Protein AF-0000000080165619 (afdb_homodimer)

Sequence (296 aa):
VYSLQTGVEFTVPVRQKNSAFSLSVTTFRGNCQNGVAYLVDCQVNASYHGIQNKSNLAVIDIPLLSGYIMEDNSLSKLRSMFPKVEQMKNHLIVYLDDMTSEGVSFNVTQEMRPRVENFQPRTVGVYDYYEKDENGSAELHHPCTLSGVYSLQTGVEFTVPVRQKNSAFSLSVTTFRGNCQNGVAYLVDCQVNASYHGIQNKSNLAVIDIPLLSGYIMEDNSLSKLRSMFPKVEQMKNHLIVYLDDMTSEGVSFNVTQEMRPRVENFQPRTVGVYDYYEKDENGSAELHHPCTLSG

Secondary structure (DSSP, 8-state):
----------B-----TT-SEEEEEEEE----BTTB-SEEEEEEEEEE-SSSSS-SSEEEEEEPPTTEEE-HHHHHHHHHHSSEEEE-SSEEEEEES---TT-EEEEEEEEE--GGGG-PPEEEEEEESS-TTSEEEEEE--TTTS--/----------B-----TT-SEEEEEEEE---EETTEESEEEEEEEEEE-SSSSS-SSEEEEEEPPTTEEE-HHHHHHHHHHSSEEEE-SSEEEEEES---TT-EEEEEEEEE--TTTT-PPEEEEEEESS-TTSEEEEEE--TTTS--

pLDDT: mean 79.64, std 21.3, range [17.3, 97.81]

Solvent-accessible surface area (backbone atoms only — not comparable to full-atom values): 15784 Å² total; per-residue (Å²): 132,78,78,77,75,77,48,66,73,52,64,51,65,49,71,61,90,88,34,25,28,49,36,36,28,27,30,40,49,33,67,51,52,92,64,32,49,54,47,37,39,32,41,39,38,38,28,27,65,42,96,53,76,53,51,55,41,28,37,38,42,38,59,50,56,84,64,38,40,76,30,64,70,40,51,54,53,49,47,72,74,30,89,41,62,45,81,54,96,57,32,41,38,38,35,34,77,50,37,27,65,90,41,53,75,50,72,43,37,34,24,48,48,50,74,45,88,72,66,65,66,40,69,29,38,36,29,26,68,89,46,62,86,36,24,26,40,19,47,43,54,54,50,60,69,64,69,116,132,79,77,76,76,75,47,66,75,52,65,51,65,49,73,61,91,88,33,26,28,50,34,38,28,27,30,43,45,39,68,53,53,94,62,33,51,54,48,40,38,30,41,39,38,38,27,26,66,43,98,52,77,52,52,54,42,27,37,40,41,38,60,50,58,83,63,38,38,76,29,64,69,40,51,54,53,48,47,73,74,30,90,40,63,46,81,53,96,58,32,39,38,39,36,35,77,50,36,29,65,89,42,52,77,51,73,44,38,35,24,48,47,49,76,44,86,73,67,65,64,39,68,29,37,35,30,25,68,86,46,62,87,37,23,27,39,20,47,44,54,53,52,60,69,62,71,116

Organism: Aquarana catesbeiana (NCBI:txid8400)

InterPro domains:
  IPR009048 Alpha-macroglobulin, receptor-binding [PF07677] (53-139)
  IPR009048 Alpha-macroglobulin, receptor-binding [SM01361] (55-140)
  IPR036595 Alpha-macroglobulin, receptor-binding domain superfamily [G3DSA:2.60.40.690] (17-146)
  IPR036595 Alpha-macroglobulin, receptor-binding domain superfamily [SSF49410] (19-144)
  IPR050473 Alpha-2-macroglobulin/Complement system [PTHR11412] (4-145)

Nearest PDB structures (foldseek):
  1ayo-assembly1_B  TM=7.058E-01  e=1.202E-08  Bos taurus
  1edy-assembly1_A  TM=6.852E-01  e=2.191E-08  Rattus norvegicus
  7s64-assembly1_A  TM=6.681E-01  e=1.176E-06  Xenopus laevis
  7q1y-assembly2_B  TM=6.694E-01  e=3.140E-06  Homo sapiens
  5jtw-assembly1_C  TM=4.891E-01  e=3.279E-05  Homo sapiens

Radius of gyration: 25.54 Å; Cα contacts (8 Å, |Δi|>4): 713; chains: 2; bounding box: 34×83×49 Å

Foldseek 3Di:
DPPPQPFPFDWPFPDDPQDQKGKTKTWGDDPCPVPDRQKIKIKIWMAGRDPDQKDAKDKDKAFADVQKDFDPVQQVVLVVVAVDWDDDPGIIMGIHRMGGRVTDIDMTMIGRNPPVPPPDWDKDKDADPVHRVRIDIDTDDDPVVPPD/DPPPLPFPFDWPFPDDPQDQKGKTKTWGDDPCDVNDDQKIKIKIWMAGNDPDQKDAKDKDKAFADVQKDFDPVQQVVLVVVAVDWDDDPGIIMGIHRMGGRVTDIDMTMIGRNPPVPPPDWDKDKDADPVHRVRIDIDTDDDPVVPPD

Structure (mmCIF, N/CA/C/O backbone):
data_AF-0000000080165619-model_v1
#
loop_
_entity.id
_entity.type
_entity.pdbx_description
1 polymer 'Alpha-macroglobulin receptor-binding domain-containing protein'
#
loop_
_atom_site.group_PDB
_atom_site.id
_atom_site.type_symbol
_atom_site.label_atom_id
_atom_site.label_alt_id
_atom_site.label_comp_id
_atom_site.label_asym_id
_atom_site.label_entity_id
_atom_site.label_seq_id
_atom_site.pdbx_PDB_ins_code
_atom_site.Cartn_x
_atom_site.Cartn_y
_atom_site.Cartn_z
_atom_site.occupancy
_atom_site.B_iso_or_equiv
_atom_site.auth_seq_id
_atom_site.auth_comp_id
_atom_site.auth_asym_id
_atom_site.auth_atom_id
_atom_site.pdbx_PDB_model_num
ATOM 1 N N . VAL A 1 1 ? 19.781 -3.693 22.891 1 17.31 1 VAL A N 1
ATOM 2 C CA . VAL A 1 1 ? 20.453 -2.705 22.062 1 17.31 1 VAL A CA 1
ATOM 3 C C . VAL A 1 1 ? 19.422 -1.989 21.188 1 17.31 1 VAL A C 1
ATOM 5 O O . VAL A 1 1 ? 18.672 -2.631 20.453 1 17.31 1 VAL A O 1
ATOM 8 N N . TYR A 1 2 ? 18.844 -0.872 21.547 1 18.34 2 TYR A N 1
ATOM 9 C CA . TYR A 1 2 ? 17.656 -0.152 21.109 1 18.34 2 TYR A CA 1
ATOM 10 C C . TYR A 1 2 ? 17.891 0.501 19.75 1 18.34 2 TYR A C 1
ATOM 12 O O . TYR A 1 2 ? 18.891 1.188 19.547 1 18.34 2 TYR A O 1
ATOM 20 N N . SER A 1 3 ? 17.781 -0.28 18.688 1 22.33 3 SER A N 1
ATOM 21 C CA . SER A 1 3 ? 18.234 0.298 17.422 1 22.33 3 SER A CA 1
ATOM 22 C C . SER A 1 3 ? 17.594 1.66 17.188 1 22.33 3 SER A C 1
ATOM 24 O O . SER A 1 3 ? 16.391 1.835 17.406 1 22.33 3 SER A O 1
ATOM 26 N N . LEU A 1 4 ? 18.359 2.676 17.438 1 21.23 4 LEU A N 1
ATOM 27 C CA . LEU A 1 4 ? 18.188 4.109 17.219 1 21.23 4 LEU A CA 1
ATOM 28 C C . LEU A 1 4 ? 17.703 4.395 15.805 1 21.23 4 LEU A C 1
ATOM 30 O O . LEU A 1 4 ? 18.359 4.027 14.828 1 21.23 4 LEU A O 1
ATOM 34 N N . GLN A 1 5 ? 16.531 4.008 15.531 1 27.5 5 GLN A N 1
ATOM 35 C CA . GLN A 1 5 ? 15.836 4.215 14.266 1 27.5 5 GLN A CA 1
ATOM 36 C C . GLN A 1 5 ? 15.914 5.676 13.828 1 27.5 5 GLN A C 1
ATOM 38 O O . GLN A 1 5 ? 15.328 6.551 14.469 1 27.5 5 GLN A O 1
ATOM 43 N N . THR A 1 6 ? 17.094 6.156 13.453 1 27.45 6 THR A N 1
ATOM 44 C CA . THR A 1 6 ? 17.484 7.512 13.078 1 27.45 6 THR A CA 1
ATOM 45 C C . THR A 1 6 ? 16.609 8.031 11.938 1 27.45 6 THR A C 1
ATOM 47 O O . THR A 1 6 ? 16.688 7.527 10.82 1 27.45 6 THR A O 1
ATOM 50 N N . GLY A 1 7 ? 15.422 8.164 12.164 1 34.19 7 GLY A N 1
ATOM 51 C CA . GLY A 1 7 ? 14.508 8.75 11.195 1 34.19 7 GLY A CA 1
ATOM 52 C C . GLY A 1 7 ? 14.984 10.086 10.664 1 34.19 7 GLY A C 1
ATOM 53 O O . GLY A 1 7 ? 15.461 10.93 11.43 1 34.19 7 GLY A O 1
ATOM 54 N N . VAL A 1 8 ? 15.523 10.07 9.469 1 33.31 8 VAL A N 1
ATOM 55 C CA . VAL A 1 8 ? 16.047 11.281 8.859 1 33.31 8 VAL A CA 1
ATOM 56 C C . VAL A 1 8 ? 14.969 12.359 8.836 1 33.31 8 VAL A C 1
ATOM 58 O O . VAL A 1 8 ? 13.805 12.07 8.547 1 33.31 8 VAL A O 1
ATOM 61 N N . GLU A 1 9 ? 15.086 13.344 9.688 1 39.03 9 GLU A N 1
ATOM 62 C CA . GLU A 1 9 ? 14.289 14.562 9.789 1 39.03 9 GLU A CA 1
ATOM 63 C C . GLU A 1 9 ? 14.453 15.438 8.547 1 39.03 9 GLU A C 1
ATOM 65 O O . GLU A 1 9 ? 15.57 15.781 8.172 1 39.03 9 GLU A O 1
ATOM 70 N N . PHE A 1 10 ? 13.867 15.133 7.508 1 40.72 10 PHE A N 1
ATOM 71 C CA . PHE A 1 10 ? 14.047 16.125 6.461 1 40.72 10 PHE A CA 1
ATOM 72 C C . PHE A 1 10 ? 12.984 17.219 6.559 1 40.72 10 PHE A C 1
ATOM 74 O O . PHE A 1 10 ? 11.797 16.922 6.684 1 40.72 10 PHE A O 1
ATOM 81 N N . THR A 1 11 ? 13.328 18.406 7.152 1 43.16 11 THR A N 1
ATOM 82 C CA . THR A 1 11 ? 12.531 19.625 7.152 1 43.16 11 THR A CA 1
ATOM 83 C C . THR A 1 11 ? 12.859 20.484 5.934 1 43.16 11 THR A C 1
ATOM 85 O O . THR A 1 11 ? 14.008 20.891 5.742 1 43.16 11 THR A O 1
ATOM 88 N N . VAL A 1 12 ? 12.289 20.344 4.863 1 43.03 12 VAL A N 1
ATOM 89 C CA . VAL A 1 12 ? 12.609 21.359 3.869 1 43.03 12 VAL A CA 1
ATOM 90 C C . VAL A 1 12 ? 11.805 22.625 4.152 1 43.03 12 VAL A C 1
ATOM 92 O O . VAL A 1 12 ? 10.578 22.641 3.992 1 43.03 12 VAL A O 1
ATOM 95 N N . PRO A 1 13 ? 12.328 23.547 4.926 1 46.19 13 PRO A N 1
ATOM 96 C CA . PRO A 1 13 ? 11.68 24.844 5.031 1 46.19 13 PRO A CA 1
ATOM 97 C C . PRO A 1 13 ? 11.672 25.625 3.711 1 46.19 13 PRO A C 1
ATOM 99 O O . PRO A 1 13 ? 12.719 25.734 3.061 1 46.19 13 PRO A O 1
ATOM 102 N N . VAL A 1 14 ? 10.695 25.531 2.92 1 45.62 14 VAL A N 1
ATOM 103 C CA . VAL A 1 14 ? 10.727 26.516 1.845 1 45.62 14 VAL A CA 1
ATOM 104 C C . VAL A 1 14 ? 10.164 27.844 2.344 1 45.62 14 VAL A C 1
ATOM 106 O O . VAL A 1 14 ? 8.977 27.953 2.639 1 45.62 14 VAL A O 1
ATOM 109 N N . ARG A 1 15 ? 10.922 28.531 3.152 1 46.88 15 ARG A N 1
ATOM 110 C CA . ARG A 1 15 ? 10.508 29.891 3.537 1 46.88 15 ARG A CA 1
ATOM 111 C C . ARG A 1 15 ? 10.453 30.812 2.326 1 46.88 15 ARG A C 1
ATOM 113 O O . ARG A 1 15 ? 11.43 30.906 1.574 1 46.88 15 ARG A O 1
ATOM 120 N N . GLN A 1 16 ? 9.391 30.922 1.851 1 49.91 16 GLN A N 1
ATOM 121 C CA . GLN A 1 16 ? 9.43 32.125 1.036 1 49.91 16 GLN A CA 1
ATOM 122 C C . GLN A 1 16 ? 9.461 33.375 1.911 1 49.91 16 GLN A C 1
ATOM 124 O O . GLN A 1 16 ? 8.836 33.406 2.971 1 49.91 16 GLN A O 1
ATOM 129 N N . LYS A 1 17 ? 10.453 34.281 1.916 1 53.34 17 LYS A N 1
ATOM 130 C CA . LYS A 1 17 ? 10.805 35.5 2.654 1 53.34 17 LYS A CA 1
ATOM 131 C C . LYS A 1 17 ? 9.555 36.156 3.225 1 53.34 17 LYS A C 1
ATOM 133 O O . LYS A 1 17 ? 9.539 36.562 4.391 1 53.34 17 LYS A O 1
ATOM 138 N N . ASN A 1 18 ? 8.578 36.562 2.367 1 57.66 18 ASN A N 1
ATOM 139 C CA . ASN A 1 18 ? 7.531 37.5 2.746 1 57.66 18 ASN A CA 1
ATOM 140 C C . ASN A 1 18 ? 6.23 36.812 3.092 1 57.66 18 ASN A C 1
ATOM 142 O O . ASN A 1 18 ? 5.145 37.375 2.941 1 57.66 18 ASN A O 1
ATOM 146 N N . SER A 1 19 ? 6.305 35.562 3.719 1 79.69 19 SER A N 1
ATOM 147 C CA . SER A 1 19 ? 5.047 34.875 3.996 1 79.69 19 SER A CA 1
ATOM 148 C C . SER A 1 19 ? 4.613 35.062 5.445 1 79.69 19 SER A C 1
ATOM 150 O O . SER A 1 19 ? 5.449 35.094 6.348 1 79.69 19 SER A O 1
ATOM 152 N N . ALA A 1 20 ? 3.41 35.688 5.633 1 92.12 20 ALA A N 1
ATOM 153 C CA . ALA A 1 20 ? 2.844 35.938 6.953 1 92.12 20 ALA A CA 1
ATOM 154 C C . ALA A 1 20 ? 2.822 34.656 7.797 1 92.12 20 ALA A C 1
ATOM 156 O O . ALA A 1 20 ? 2.693 34.719 9.023 1 92.12 20 ALA A O 1
ATOM 157 N N . PHE A 1 21 ? 2.971 33.531 7.113 1 95.19 21 PHE A N 1
ATOM 158 C CA . PHE A 1 21 ? 2.967 32.281 7.836 1 95.19 21 PHE A CA 1
ATOM 159 C C . PHE A 1 21 ? 4.289 31.547 7.652 1 95.19 21 PHE A C 1
ATOM 161 O O . PHE A 1 21 ? 4.879 31.578 6.57 1 95.19 21 PHE A O 1
ATOM 168 N N . SER A 1 22 ? 4.816 30.938 8.781 1 94.75 22 SER A N 1
ATOM 169 C CA . SER A 1 22 ? 5.867 29.938 8.727 1 94.75 22 SER A CA 1
ATOM 170 C C . SER A 1 22 ? 5.289 28.531 8.805 1 94.75 22 SER A C 1
ATOM 172 O O . SER A 1 22 ? 4.371 28.266 9.594 1 94.75 22 SER A O 1
ATOM 174 N N . LEU A 1 23 ? 5.742 27.656 7.922 1 94.75 23 LEU A N 1
ATOM 175 C CA . LEU A 1 23 ? 5.254 26.297 7.887 1 94.75 23 LEU A CA 1
ATOM 176 C C . LEU A 1 23 ? 6.402 25.312 7.672 1 94.75 23 LEU A C 1
ATOM 178 O O . LEU A 1 23 ? 7.27 25.547 6.828 1 94.75 23 LEU A O 1
ATOM 182 N N . SER A 1 24 ? 6.438 24.281 8.492 1 93.56 24 SER A N 1
ATOM 183 C CA . SER A 1 24 ? 7.379 23.188 8.297 1 93.56 24 SER A CA 1
ATOM 184 C C . SER A 1 24 ? 6.691 21.828 8.438 1 93.56 24 SER A C 1
ATOM 186 O O . SER A 1 24 ? 5.801 21.672 9.273 1 93.56 24 SER A O 1
ATOM 188 N N . VAL A 1 25 ? 7.062 20.953 7.52 1 91.44 25 VAL A N 1
ATOM 189 C CA . VAL A 1 25 ? 6.535 19.578 7.523 1 91.44 25 VAL A CA 1
ATOM 190 C C . VAL A 1 25 ? 7.688 18.578 7.539 1 91.44 25 VAL A C 1
ATOM 192 O O . VAL A 1 25 ? 8.602 18.672 6.719 1 91.44 25 VAL A O 1
ATOM 195 N N . THR A 1 26 ? 7.629 17.734 8.523 1 87.12 26 THR A N 1
ATOM 196 C CA . THR A 1 26 ? 8.641 16.688 8.617 1 87.12 26 THR A CA 1
ATOM 197 C C . THR A 1 26 ? 7.996 15.305 8.648 1 87.12 26 THR A C 1
ATOM 199 O O . THR A 1 26 ? 7.059 15.07 9.414 1 87.12 26 THR A O 1
ATOM 202 N N . THR A 1 27 ? 8.391 14.547 7.703 1 83.81 27 THR A N 1
ATOM 203 C CA . THR A 1 27 ? 7.891 13.18 7.688 1 83.81 27 THR A CA 1
ATOM 204 C C . THR A 1 27 ? 8.836 12.25 8.445 1 83.81 27 THR A C 1
ATOM 206 O O . THR A 1 27 ? 10.055 12.367 8.328 1 83.81 27 THR A O 1
ATOM 209 N N . PHE A 1 28 ? 8.242 11.672 9.375 1 72.81 28 PHE A N 1
ATOM 210 C CA . PHE A 1 28 ? 9.062 10.727 10.133 1 72.81 28 PHE A CA 1
ATOM 211 C C . PHE A 1 28 ? 8.883 9.312 9.594 1 72.81 28 PHE A C 1
ATOM 213 O O . PHE A 1 28 ? 7.793 8.938 9.156 1 72.81 28 PHE A O 1
ATOM 220 N N . ARG A 1 29 ? 10.242 8.508 9.516 1 57.06 29 ARG A N 1
ATOM 221 C CA . ARG A 1 29 ? 10.562 7.211 8.922 1 57.06 29 ARG A CA 1
ATOM 222 C C . ARG A 1 29 ? 9.625 6.125 9.43 1 57.06 29 ARG A C 1
ATOM 224 O O . ARG A 1 29 ? 9.586 5.844 10.625 1 57.06 29 ARG A O 1
ATOM 231 N N . GLY A 1 30 ? 8.461 6.234 9.242 1 54.12 30 GLY A N 1
ATOM 232 C CA . GLY A 1 30 ? 8.078 4.855 9.516 1 54.12 30 GLY A CA 1
ATOM 233 C C . GLY A 1 30 ? 9.031 3.842 8.906 1 54.12 30 GLY A C 1
ATOM 234 O O . GLY A 1 30 ? 10 4.215 8.242 1 54.12 30 GLY A O 1
ATOM 235 N N . ASN A 1 31 ? 9.055 2.656 9.328 1 53.28 31 ASN A N 1
ATOM 236 C CA . ASN A 1 31 ? 9.828 1.55 8.773 1 53.28 31 ASN A CA 1
ATOM 237 C C . ASN A 1 31 ? 9.617 1.412 7.273 1 53.28 31 ASN A C 1
ATOM 239 O O . ASN A 1 31 ? 8.492 1.189 6.82 1 53.28 31 ASN A O 1
ATOM 243 N N . CYS A 1 32 ? 10.344 2.449 6.594 1 58.34 32 CYS A N 1
ATOM 244 C CA . CYS A 1 32 ? 10.375 2.062 5.188 1 58.34 32 CYS A CA 1
ATOM 245 C C . CYS A 1 32 ? 10.969 0.668 5.02 1 58.34 32 CYS A C 1
ATOM 247 O O . CYS A 1 32 ? 12.148 0.451 5.309 1 58.34 32 CYS A O 1
ATOM 249 N N . GLN A 1 33 ? 10.07 -0.099 5.25 1 55.69 33 GLN A N 1
ATOM 250 C CA . GLN A 1 33 ? 10.516 -1.469 5.012 1 55.69 33 GLN A CA 1
ATOM 251 C C . GLN A 1 33 ? 10.258 -1.884 3.564 1 55.69 33 GLN A C 1
ATOM 253 O O . GLN A 1 33 ? 9.117 -1.875 3.104 1 55.69 33 GLN A O 1
ATOM 258 N N . ASN A 1 34 ? 11.32 -2.141 2.877 1 56.16 34 ASN A N 1
ATOM 259 C CA . ASN A 1 34 ? 11.25 -2.549 1.478 1 56.16 34 ASN A CA 1
ATOM 260 C C . ASN A 1 34 ? 10.562 -1.492 0.62 1 56.16 34 ASN A C 1
ATOM 262 O O . ASN A 1 34 ? 9.711 -1.818 -0.215 1 56.16 34 ASN A O 1
ATOM 266 N N . GLY A 1 35 ? 10.727 -0.242 0.962 1 58.47 35 GLY A N 1
ATOM 267 C CA . GLY A 1 35 ? 10.219 0.846 0.141 1 58.47 35 GLY A CA 1
ATOM 268 C C . GLY A 1 35 ? 8.789 1.221 0.465 1 58.47 35 GLY A C 1
ATOM 269 O O . GLY A 1 35 ? 8.172 2.008 -0.254 1 58.47 35 GLY A O 1
ATOM 270 N N . VAL A 1 36 ? 8.281 0.491 1.466 1 62.16 36 VAL A N 1
ATOM 271 C CA . VAL A 1 36 ? 6.895 0.782 1.802 1 62.16 36 VAL A CA 1
ATOM 272 C C . VAL A 1 36 ? 6.812 1.353 3.217 1 62.16 36 VAL A C 1
ATOM 274 O O . VAL A 1 36 ? 7.5 0.877 4.125 1 62.16 36 VAL A O 1
ATOM 277 N N . ALA A 1 37 ? 6.168 2.451 3.258 1 70.81 37 ALA A N 1
ATOM 278 C CA . ALA A 1 37 ? 5.797 3.004 4.559 1 70.81 37 ALA A CA 1
ATOM 279 C C . ALA A 1 37 ? 4.297 2.871 4.805 1 70.81 37 ALA A C 1
ATOM 281 O O . ALA A 1 37 ? 3.498 3.602 4.215 1 70.81 37 ALA A O 1
ATOM 282 N N . TYR A 1 38 ? 3.975 1.916 5.645 1 71.38 38 TYR A N 1
ATOM 283 C CA . TYR A 1 38 ? 2.559 1.675 5.898 1 71.38 38 TYR A CA 1
ATOM 284 C C . TYR A 1 38 ? 1.928 2.852 6.633 1 71.38 38 TYR A C 1
ATOM 286 O O . TYR A 1 38 ? 0.791 3.232 6.348 1 71.38 38 TYR A O 1
ATOM 294 N N . LEU A 1 39 ? 2.678 3.176 7.617 1 79.88 39 LEU A N 1
ATOM 295 C CA . LEU A 1 39 ? 2.279 4.371 8.352 1 79.88 39 LEU A CA 1
ATOM 296 C C . LEU A 1 39 ? 3.258 5.516 8.102 1 79.88 39 LEU A C 1
ATOM 298 O O . LEU A 1 39 ? 4.473 5.312 8.133 1 79.88 39 LEU A O 1
ATOM 302 N N . VAL A 1 40 ? 2.664 6.613 7.711 1 83.31 40 VAL A N 1
ATOM 303 C CA . VAL A 1 40 ? 3.486 7.805 7.527 1 83.31 40 VAL A CA 1
ATOM 304 C C . VAL A 1 40 ? 3.08 8.867 8.539 1 83.31 40 VAL A C 1
ATOM 306 O O . VAL A 1 40 ? 1.931 9.32 8.555 1 83.31 40 VAL A O 1
ATOM 309 N N . ASP A 1 41 ? 4.051 9.203 9.406 1 88.19 41 ASP A N 1
ATOM 310 C CA . ASP A 1 41 ? 3.838 10.273 10.375 1 88.19 41 ASP A CA 1
ATOM 311 C C . ASP A 1 41 ? 4.434 11.586 9.875 1 88.19 41 ASP A C 1
ATOM 313 O O . ASP A 1 41 ? 5.617 11.648 9.531 1 88.19 41 ASP A O 1
ATOM 317 N N . CYS A 1 42 ? 3.588 12.539 9.914 1 90.5 42 CYS A N 1
ATOM 318 C CA . CYS A 1 42 ? 4.023 13.867 9.484 1 90.5 42 CYS A CA 1
ATOM 319 C C . CYS A 1 42 ? 3.879 14.875 10.617 1 90.5 42 CYS A C 1
ATOM 321 O O . CYS A 1 42 ? 2.783 15.062 11.148 1 90.5 42 CYS A O 1
ATOM 323 N N . GLN A 1 43 ? 4.996 15.414 11.016 1 93.31 43 GLN A N 1
ATOM 324 C CA . GLN A 1 43 ? 4.957 16.516 11.977 1 93.31 43 GLN A CA 1
ATOM 325 C C . GLN A 1 43 ? 4.754 17.859 11.273 1 93.31 43 GLN A C 1
ATOM 327 O O . GLN A 1 43 ? 5.559 18.234 10.422 1 93.31 43 GLN A O 1
ATOM 332 N N . VAL A 1 44 ? 3.66 18.578 11.648 1 95.31 44 VAL A N 1
ATOM 333 C CA . VAL A 1 44 ? 3.338 19.859 11.062 1 95.31 44 VAL A CA 1
ATOM 334 C C . VAL A 1 44 ? 3.559 20.969 12.086 1 95.31 44 VAL A C 1
ATOM 336 O O . VAL A 1 44 ? 3.072 20.891 13.219 1 95.31 44 VAL A O 1
ATOM 339 N N . ASN A 1 45 ? 4.34 21.969 11.727 1 95.56 45 ASN A N 1
ATOM 340 C CA . ASN A 1 45 ? 4.539 23.172 12.531 1 95.56 45 ASN A CA 1
ATOM 341 C C . ASN A 1 45 ? 4.176 24.438 11.75 1 95.56 45 ASN A C 1
ATOM 343 O O . ASN A 1 45 ? 4.672 24.641 10.641 1 95.56 45 ASN A O 1
ATOM 347 N N . ALA A 1 46 ? 3.277 25.219 12.344 1 96.12 46 ALA A N 1
ATOM 348 C CA . ALA A 1 46 ? 2.873 26.453 11.688 1 96.12 46 ALA A CA 1
ATOM 349 C C . ALA A 1 46 ? 2.805 27.609 12.68 1 96.12 46 ALA A C 1
ATOM 351 O O . ALA A 1 46 ? 2.455 27.422 13.844 1 96.12 46 ALA A O 1
ATOM 352 N N . SER A 1 47 ? 3.176 28.781 12.188 1 96.94 47 SER A N 1
ATOM 353 C CA . SER A 1 47 ? 3.08 30 13 1 96.94 47 SER A CA 1
ATOM 354 C C . SER A 1 47 ? 2.824 31.219 12.133 1 96.94 47 SER A C 1
ATOM 356 O O . SER A 1 47 ? 3.018 31.188 10.914 1 96.94 47 SER A O 1
ATOM 358 N N . TYR A 1 48 ? 2.309 32.25 12.781 1 96.62 48 TYR A N 1
ATOM 359 C CA . TYR A 1 48 ? 1.977 33.5 12.078 1 96.62 48 TYR A CA 1
ATOM 360 C C . TYR A 1 48 ? 2.941 34.594 12.461 1 96.62 48 TYR A C 1
ATOM 362 O O . TYR A 1 48 ? 3.197 34.844 13.641 1 96.62 48 TYR A O 1
ATOM 370 N N . HIS A 1 49 ? 3.436 35.312 11.406 1 94.69 49 HIS A N 1
ATOM 371 C CA . HIS A 1 49 ? 4.391 36.406 11.617 1 94.69 49 HIS A CA 1
ATOM 372 C C . HIS A 1 49 ? 4.047 37.594 10.758 1 94.69 49 HIS A C 1
ATOM 374 O O . HIS A 1 49 ? 4.941 38.344 10.312 1 94.69 49 HIS A O 1
ATOM 380 N N . GLY A 1 50 ? 2.818 37.781 10.484 1 92.06 50 GLY A N 1
ATOM 381 C CA . GLY A 1 50 ? 2.385 38.906 9.688 1 92.06 50 GLY A CA 1
ATOM 382 C C . GLY A 1 50 ? 2.396 40.219 10.445 1 92.06 50 GLY A C 1
ATOM 383 O O . GLY A 1 50 ? 3 40.312 11.516 1 92.06 50 GLY A O 1
ATOM 384 N N . ILE A 1 51 ? 1.853 41.219 9.82 1 90.25 51 ILE A N 1
ATOM 385 C CA . ILE A 1 51 ? 1.864 42.594 10.352 1 90.25 51 ILE A CA 1
ATOM 386 C C . ILE A 1 51 ? 1.086 42.625 11.664 1 90.25 51 ILE A C 1
ATOM 388 O O . ILE A 1 51 ? 1.486 43.312 12.602 1 90.25 51 ILE A O 1
ATOM 392 N N . GLN A 1 52 ? 0.021 41.844 11.758 1 91.31 52 GLN A N 1
ATOM 393 C CA . GLN A 1 52 ? -0.762 41.75 12.984 1 91.31 52 GLN A CA 1
ATOM 394 C C . GLN A 1 52 ? -0.172 40.719 13.945 1 91.31 52 GLN A C 1
ATOM 396 O O . GLN A 1 52 ? 0.715 39.969 13.57 1 91.31 52 GLN A O 1
ATOM 401 N N . ASN A 1 53 ? -0.651 40.812 15.156 1 93.88 53 ASN A N 1
ATOM 402 C CA . ASN A 1 53 ? -0.168 39.875 16.156 1 93.88 53 ASN A CA 1
ATOM 403 C C . ASN A 1 53 ? -0.785 38.5 15.977 1 93.88 53 ASN A C 1
ATOM 405 O O . ASN A 1 53 ? -0.279 37.5 16.516 1 93.88 53 ASN A O 1
ATOM 409 N N . LYS A 1 54 ? -1.911 38.5 15.367 1 96.31 54 LYS A N 1
ATOM 410 C CA . LYS A 1 54 ? -2.562 37.25 15.07 1 96.31 54 LYS A CA 1
ATOM 411 C C . LYS A 1 54 ? -3.279 37.281 13.727 1 96.31 54 LYS A C 1
ATOM 413 O O . LYS A 1 54 ? -3.674 38.375 13.266 1 96.31 54 LYS A O 1
ATOM 418 N N . SER A 1 55 ? -3.445 36.094 13.133 1 95 55 SER A N 1
ATOM 419 C CA . SER A 1 55 ? -4.211 36.031 11.891 1 95 55 SER A CA 1
ATOM 420 C C . SER A 1 55 ? -5.711 36.031 12.172 1 95 55 SER A C 1
ATOM 422 O O . SER A 1 55 ? -6.137 36 13.328 1 95 55 SER A O 1
ATOM 424 N N . ASN A 1 56 ? -6.504 36.156 11.023 1 95.44 56 ASN A N 1
ATOM 425 C CA . ASN A 1 56 ? -7.902 35.75 11.117 1 95.44 56 ASN A CA 1
ATOM 426 C C . ASN A 1 56 ? -8.031 34.25 11.172 1 95.44 56 ASN A C 1
ATOM 428 O O . ASN A 1 56 ? -7.152 33.562 11.688 1 95.44 56 ASN A O 1
ATOM 432 N N . LEU A 1 57 ? -9.195 33.719 10.797 1 95.69 57 LEU A N 1
ATOM 433 C CA . LEU A 1 57 ? -9.375 32.281 10.609 1 95.69 57 LEU A CA 1
ATOM 434 C C . LEU A 1 57 ? -8.297 31.703 9.695 1 95.69 57 LEU A C 1
ATOM 436 O O . LEU A 1 57 ? -8.117 32.188 8.57 1 95.69 57 LEU A O 1
ATOM 440 N N . ALA A 1 58 ? -7.52 30.812 10.297 1 97 58 ALA A N 1
ATOM 441 C CA . ALA A 1 58 ? -6.426 30.203 9.539 1 97 58 ALA A CA 1
ATOM 442 C C . ALA A 1 58 ? -6.789 28.797 9.094 1 97 58 ALA A C 1
ATOM 444 O O . ALA A 1 58 ? -7.559 28.094 9.766 1 97 58 ALA A O 1
ATOM 445 N N . VAL A 1 59 ? -6.211 28.375 7.977 1 97.56 59 VAL A N 1
ATOM 446 C CA . VAL A 1 59 ? -6.465 27.062 7.418 1 97.56 59 VAL A CA 1
ATOM 447 C C . VAL A 1 59 ? -5.145 26.375 7.086 1 97.56 59 VAL A C 1
ATOM 449 O O . VAL A 1 59 ? -4.25 26.984 6.496 1 97.56 59 VAL A O 1
ATOM 452 N N . ILE A 1 60 ? -5 25.156 7.566 1 97.12 60 ILE A N 1
ATOM 453 C CA . ILE A 1 60 ? -3.908 24.297 7.117 1 97.12 60 ILE A CA 1
ATOM 454 C C . ILE A 1 60 ? -4.457 23.188 6.215 1 97.12 60 ILE A C 1
ATOM 456 O O . ILE A 1 60 ? -5.332 22.422 6.625 1 97.12 60 ILE A O 1
ATOM 460 N N . ASP A 1 61 ? -3.936 23.172 4.953 1 96.06 61 ASP A N 1
ATOM 461 C CA . ASP A 1 61 ? -4.328 22.219 3.93 1 96.06 61 ASP A CA 1
ATOM 462 C C . ASP A 1 61 ? -3.248 21.156 3.727 1 96.06 61 ASP A C 1
ATOM 464 O O . ASP A 1 61 ? -2.188 21.438 3.166 1 96.06 61 ASP A O 1
ATOM 468 N N . ILE A 1 62 ? -3.516 19.906 4.168 1 96.31 62 ILE A N 1
ATOM 469 C CA . ILE A 1 62 ? -2.547 18.812 4.125 1 96.31 62 ILE A CA 1
ATOM 470 C C . ILE A 1 62 ? -2.986 17.766 3.098 1 96.31 62 ILE A C 1
ATOM 472 O O . ILE A 1 62 ? -3.992 17.094 3.291 1 96.31 62 ILE A O 1
ATOM 476 N N . PRO A 1 63 ? -2.229 17.641 2.057 1 93.75 63 PRO A N 1
ATOM 477 C CA . PRO A 1 63 ? -2.58 16.594 1.094 1 93.75 63 PRO A CA 1
ATOM 478 C C . PRO A 1 63 ? -2.277 15.188 1.609 1 93.75 63 PRO A C 1
ATOM 480 O O . PRO A 1 63 ? -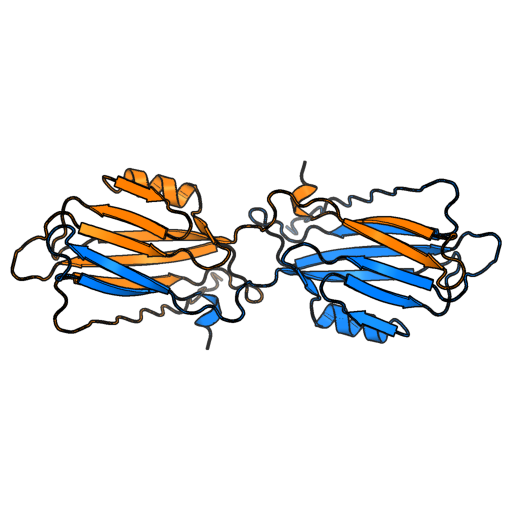1.328 15 2.375 1 93.75 63 PRO A O 1
ATOM 483 N N . LEU A 1 64 ? -3.152 14.32 1.207 1 89.12 64 LEU A N 1
ATOM 484 C CA . LEU A 1 64 ? -2.814 12.922 1.429 1 89.12 64 LEU A CA 1
ATOM 485 C C . LEU A 1 64 ? -1.859 12.414 0.353 1 89.12 64 LEU A C 1
ATOM 487 O O . LEU A 1 64 ? -1.921 12.859 -0.796 1 89.12 64 LEU A O 1
ATOM 491 N N . LEU A 1 65 ? -0.945 11.57 0.758 1 82.25 65 LEU A N 1
ATOM 492 C CA . LEU A 1 65 ? -0.08 10.898 -0.207 1 82.25 65 LEU A CA 1
ATOM 493 C C . LEU A 1 65 ? -0.881 9.945 -1.082 1 82.25 65 LEU A C 1
ATOM 495 O O . LEU A 1 65 ? -1.901 9.406 -0.647 1 82.25 65 LEU A O 1
ATOM 499 N N . SER A 1 66 ? -0.382 9.766 -2.336 1 73.25 66 SER A N 1
ATOM 500 C CA . SER A 1 66 ? -1.051 8.828 -3.229 1 73.25 66 SER A CA 1
ATOM 501 C C . SER A 1 66 ? -1.104 7.43 -2.619 1 73.25 66 SER A C 1
ATOM 503 O O . SER A 1 66 ? -0.089 6.914 -2.145 1 73.25 66 SER A O 1
ATOM 505 N N . GLY A 1 67 ? -2.338 6.879 -2.57 1 72.38 67 GLY A N 1
ATOM 506 C CA . GLY A 1 67 ? -2.502 5.535 -2.043 1 72.38 67 GLY A CA 1
ATOM 507 C C . GLY A 1 67 ? -2.67 5.5 -0.535 1 72.38 67 GLY A C 1
ATOM 508 O O . GLY A 1 67 ? -2.762 4.426 0.061 1 72.38 67 GLY A O 1
ATOM 509 N N . TYR A 1 68 ? -2.721 6.68 0.037 1 79.56 68 TYR A N 1
ATOM 510 C CA . TYR A 1 68 ? -2.838 6.734 1.489 1 79.56 68 TYR A CA 1
ATOM 511 C C . TYR A 1 68 ? -4.172 7.344 1.907 1 79.56 68 TYR A C 1
ATOM 513 O O . TYR A 1 68 ? -4.793 8.078 1.136 1 79.56 68 TYR A O 1
ATOM 521 N N . ILE A 1 69 ? -4.59 6.918 3.16 1 84.12 69 ILE A N 1
ATOM 522 C CA . ILE A 1 69 ? -5.75 7.516 3.82 1 84.12 69 ILE A CA 1
ATOM 523 C C . ILE A 1 69 ? -5.367 7.953 5.23 1 84.12 69 ILE A C 1
ATOM 525 O O . ILE A 1 69 ? -4.277 7.637 5.715 1 84.12 69 ILE A O 1
ATOM 529 N N . MET A 1 70 ? -6.277 8.742 5.852 1 90.12 70 MET A N 1
ATOM 530 C CA . MET A 1 70 ? -6.016 9.156 7.227 1 90.12 70 MET A CA 1
ATOM 531 C C . MET A 1 70 ? -6.148 7.98 8.188 1 90.12 70 MET A C 1
ATOM 533 O O . MET A 1 70 ? -7.078 7.18 8.07 1 90.12 70 MET A O 1
ATOM 537 N N . GLU A 1 71 ? -5.188 7.809 9.062 1 87.19 71 GLU A N 1
ATOM 538 C CA . GLU A 1 71 ? -5.324 6.852 10.156 1 87.19 71 GLU A CA 1
ATOM 539 C C . GLU A 1 71 ? -6.387 7.301 11.156 1 87.19 71 GLU A C 1
ATOM 541 O O . GLU A 1 71 ? -6.395 8.461 11.578 1 87.19 71 GLU A O 1
ATOM 546 N N . ASP A 1 72 ? -7.27 6.508 11.492 1 88.31 72 ASP A N 1
ATOM 547 C CA . ASP A 1 72 ? -8.492 6.871 12.211 1 88.31 72 ASP A CA 1
ATOM 548 C C . ASP A 1 72 ? -8.164 7.516 13.555 1 88.31 72 ASP A C 1
ATOM 550 O O . ASP A 1 72 ? -8.773 8.523 13.93 1 88.31 72 ASP A O 1
ATOM 554 N N . ASN A 1 73 ? -7.289 6.922 14.305 1 91.69 73 ASN A N 1
ATOM 555 C CA . ASN A 1 73 ? -6.945 7.52 15.594 1 91.69 73 ASN A CA 1
ATOM 556 C C . ASN A 1 73 ? -6.352 8.914 15.422 1 91.69 73 ASN A C 1
ATOM 558 O O . ASN A 1 73 ? -6.617 9.805 16.234 1 91.69 73 ASN A O 1
ATOM 562 N N . SER A 1 74 ? -5.523 9.031 14.391 1 93.19 74 SER A N 1
ATOM 563 C CA . SER A 1 74 ? -4.961 10.336 14.078 1 93.19 74 SER A CA 1
ATOM 564 C C . SER A 1 74 ? -6.059 11.352 13.781 1 93.19 74 SER A C 1
ATOM 566 O O . SER A 1 74 ? -6.031 12.477 14.289 1 93.19 74 SER A O 1
ATOM 568 N N . LEU A 1 75 ? -7.008 11.016 13.047 1 94.69 75 LEU A N 1
ATOM 569 C CA . LEU A 1 75 ? -8.117 11.883 12.68 1 94.69 75 LEU A CA 1
ATOM 570 C C . LEU A 1 75 ? -8.922 12.289 13.914 1 94.69 75 LEU A C 1
ATOM 572 O O . LEU A 1 75 ? -9.25 13.461 14.094 1 94.69 75 LEU A O 1
ATOM 576 N N . SER A 1 76 ? -9.172 11.336 14.711 1 96 76 SER A N 1
ATOM 577 C CA . SER A 1 76 ? -9.93 11.602 15.922 1 96 76 SER A CA 1
ATOM 578 C C . SER A 1 76 ? -9.195 12.578 16.844 1 96 76 SER A C 1
ATOM 580 O O . SER A 1 76 ? -9.805 13.484 17.406 1 96 76 SER A O 1
ATOM 582 N N . LYS A 1 77 ? -7.922 12.359 16.969 1 96.69 77 LYS A N 1
ATOM 583 C CA . LYS A 1 77 ? -7.109 13.25 17.781 1 96.69 77 LYS A CA 1
ATOM 584 C C . LYS A 1 77 ? -7.141 14.68 17.25 1 96.69 77 LYS A C 1
ATOM 586 O O . LYS A 1 77 ? -7.293 15.633 18 1 96.69 77 LYS A O 1
ATOM 591 N N . LEU A 1 78 ? -7.055 14.828 15.961 1 97.44 78 LEU A N 1
ATOM 592 C CA . LEU A 1 78 ? -7.051 16.141 15.344 1 97.44 78 LEU A CA 1
ATOM 593 C C . LEU A 1 78 ? -8.398 16.844 15.531 1 97.44 78 LEU A C 1
ATOM 595 O O . LEU A 1 78 ? -8.453 18.047 15.75 1 97.44 78 LEU A O 1
ATOM 599 N N . ARG A 1 79 ? -9.43 16.109 15.469 1 96.75 79 ARG A N 1
ATOM 600 C CA . ARG A 1 79 ? -10.773 16.672 15.633 1 96.75 79 ARG A CA 1
ATOM 601 C C . ARG A 1 79 ? -10.977 17.188 17.047 1 96.75 79 ARG A C 1
ATOM 603 O O . ARG A 1 79 ? -11.75 18.125 17.281 1 96.75 79 ARG A O 1
ATOM 610 N N . SER A 1 80 ? -10.281 16.547 17.938 1 97.12 80 SER A N 1
ATOM 611 C CA . SER A 1 80 ? -10.375 17 19.328 1 97.12 80 SER A CA 1
ATOM 612 C C . SER A 1 80 ? -9.508 18.219 19.562 1 97.12 80 SER A C 1
ATOM 614 O O . SER A 1 80 ? -9.797 19.031 20.453 1 97.12 80 SER A O 1
ATOM 616 N N . MET A 1 81 ? -8.492 18.406 18.797 1 97 81 MET A N 1
ATOM 617 C CA . MET A 1 81 ? -7.5 19.453 19 1 97 81 MET A CA 1
ATOM 618 C C . MET A 1 81 ? -7.934 20.75 18.328 1 97 81 MET A C 1
ATOM 620 O O . MET A 1 81 ? -7.535 21.844 18.75 1 97 81 MET A O 1
ATOM 624 N N . PHE A 1 82 ? -8.727 20.656 17.281 1 97.56 82 PHE A N 1
ATOM 625 C CA . PHE A 1 82 ? -9.008 21.828 16.469 1 97.56 82 PHE A CA 1
ATOM 626 C C . PHE A 1 82 ? -10.508 22.047 16.359 1 97.56 82 PHE A C 1
ATOM 628 O O . PHE A 1 82 ? -11.297 21.109 16.422 1 97.56 82 PHE A O 1
ATOM 635 N N . PRO A 1 83 ? -10.906 23.312 16.156 1 97.25 83 PRO A N 1
ATOM 636 C CA . PRO A 1 83 ? -12.336 23.625 16.062 1 97.25 83 PRO A CA 1
ATOM 637 C C . PRO A 1 83 ? -13.023 22.859 14.938 1 97.25 83 PRO A C 1
ATOM 639 O O . PRO A 1 83 ? -14.188 22.469 15.07 1 97.25 83 PRO A O 1
ATOM 642 N N . LYS A 1 84 ? -12.367 22.766 13.844 1 97.19 84 LYS A N 1
ATOM 643 C CA . LYS A 1 84 ? -12.953 22.078 12.695 1 97.19 84 LYS A CA 1
ATOM 644 C C . LYS A 1 84 ? -11.883 21.359 11.875 1 97.19 84 LYS A C 1
ATOM 646 O O . LYS A 1 84 ? -10.82 21.922 11.602 1 97.19 84 LYS A O 1
ATOM 651 N N . VAL A 1 85 ? -12.156 20.109 11.57 1 97.44 85 VAL A N 1
ATOM 652 C CA . VAL A 1 85 ? -11.328 19.266 10.711 1 97.44 85 VAL A CA 1
ATOM 653 C C . VAL A 1 85 ? -12.195 18.594 9.648 1 97.44 85 VAL A C 1
ATOM 655 O O . VAL A 1 85 ? -13.188 17.938 9.977 1 97.44 85 VAL A O 1
ATOM 658 N N . GLU A 1 86 ? -11.805 18.875 8.375 1 95.88 86 GLU A N 1
ATOM 659 C CA . GLU A 1 86 ? -12.547 18.281 7.266 1 95.88 86 GLU A CA 1
ATOM 660 C C . GLU A 1 86 ? -11.664 17.328 6.461 1 95.88 86 GLU A C 1
ATOM 662 O O . GLU A 1 86 ? -10.586 17.703 6.008 1 95.88 86 GLU A O 1
ATOM 667 N N . GLN A 1 87 ? -12.164 16.078 6.422 1 92.69 87 GLN A N 1
ATOM 668 C CA . GLN A 1 87 ? -11.508 15.148 5.516 1 92.69 87 GLN A CA 1
ATOM 669 C C . GLN A 1 87 ? -12.141 15.18 4.129 1 92.69 87 GLN A C 1
ATOM 671 O O . GLN A 1 87 ? -13.32 14.844 3.973 1 92.69 87 GLN A O 1
ATOM 676 N N . MET A 1 88 ? -11.305 15.641 3.164 1 87.62 88 MET A N 1
ATOM 677 C CA . MET A 1 88 ? -11.711 15.617 1.762 1 87.62 88 MET A CA 1
ATOM 678 C C . MET A 1 88 ? -11.125 14.406 1.044 1 87.62 88 MET A C 1
ATOM 680 O O . MET A 1 88 ? -10.516 13.539 1.677 1 87.62 88 MET A O 1
ATOM 684 N N . LYS A 1 89 ? -11.438 14.148 -0.199 1 78.75 89 LYS A N 1
ATOM 685 C CA . LYS A 1 89 ? -10.969 12.984 -0.948 1 78.75 89 LYS A CA 1
ATOM 686 C C . LYS A 1 89 ? -9.453 12.828 -0.84 1 78.75 89 LYS A C 1
ATOM 688 O O . LYS A 1 89 ? -8.961 11.781 -0.431 1 78.75 89 LYS A O 1
ATOM 693 N N . ASN A 1 90 ? -8.641 13.852 -1.051 1 80.81 90 ASN A N 1
ATOM 694 C CA . ASN A 1 90 ? -7.188 13.742 -1.056 1 80.81 90 ASN A CA 1
ATOM 695 C C . ASN A 1 90 ? -6.539 14.812 -0.187 1 80.81 90 ASN A C 1
ATOM 697 O O . ASN A 1 90 ? -5.363 15.141 -0.366 1 80.81 90 ASN A O 1
ATOM 701 N N . HIS A 1 91 ? -7.352 15.359 0.797 1 92.56 91 HIS A N 1
ATOM 702 C CA . HIS A 1 91 ? -6.824 16.422 1.655 1 92.56 91 HIS A CA 1
ATOM 703 C C . HIS A 1 91 ? -7.41 16.328 3.061 1 92.56 91 HIS A C 1
ATOM 705 O O . HIS A 1 91 ? -8.562 15.922 3.234 1 92.56 91 HIS A O 1
ATOM 711 N N . LEU A 1 92 ? -6.645 16.656 3.953 1 95.94 92 LEU A N 1
ATOM 712 C CA . LEU A 1 92 ? -7.086 16.984 5.305 1 95.94 92 LEU A CA 1
ATOM 713 C C . LEU A 1 92 ? -7.023 18.484 5.539 1 95.94 92 LEU A C 1
ATOM 715 O O . LEU A 1 92 ? -5.961 19.094 5.41 1 95.94 92 LEU A O 1
ATOM 719 N N . ILE A 1 93 ? -8.227 19.125 5.82 1 97.56 93 ILE A N 1
ATOM 720 C CA . ILE A 1 93 ? -8.289 20.562 6.047 1 97.56 93 ILE A CA 1
ATOM 721 C C . ILE A 1 93 ? -8.5 20.844 7.535 1 97.56 93 ILE A C 1
ATOM 723 O O . ILE A 1 93 ? -9.477 20.391 8.125 1 97.56 93 ILE A O 1
ATOM 727 N N . VAL A 1 94 ? -7.59 21.562 8.117 1 97.81 94 VAL A N 1
ATOM 728 C CA . VAL A 1 94 ? -7.641 21.922 9.531 1 97.81 94 VAL A CA 1
ATOM 729 C C . VAL A 1 94 ? -7.922 23.422 9.68 1 97.81 94 VAL A C 1
ATOM 731 O O . VAL A 1 94 ? -7.191 24.25 9.141 1 97.81 94 VAL A O 1
ATOM 734 N N . TYR A 1 95 ? -8.945 23.719 10.43 1 97.38 95 TYR A N 1
ATOM 735 C CA . TYR A 1 95 ? -9.305 25.109 10.695 1 97.38 95 TYR A CA 1
ATOM 736 C C . TYR A 1 95 ? -8.898 25.516 12.102 1 97.38 95 TYR A C 1
ATOM 738 O O . TYR A 1 95 ? -9.078 24.75 13.055 1 97.38 95 TYR A O 1
ATOM 746 N N . LEU A 1 96 ? -8.375 26.672 12.125 1 97.5 96 LEU A N 1
ATOM 747 C CA . LEU A 1 96 ? -8.047 27.297 13.406 1 97.5 96 LEU A CA 1
ATOM 748 C C . LEU A 1 96 ? -8.719 28.656 13.523 1 97.5 96 LEU A C 1
ATOM 750 O O . LEU A 1 96 ? -8.805 29.406 12.539 1 97.5 96 LEU A O 1
ATOM 754 N N . ASP A 1 97 ? -9.117 29.016 14.703 1 97.31 97 ASP A N 1
ATOM 755 C CA . ASP A 1 97 ? -9.727 30.312 14.922 1 97.31 97 ASP A CA 1
ATOM 756 C C . ASP A 1 97 ? -8.75 31.438 14.562 1 97.31 97 ASP A C 1
ATOM 758 O O . ASP A 1 97 ? -9.156 32.469 14 1 97.31 97 ASP A O 1
ATOM 762 N N . ASP A 1 98 ? -7.547 31.297 14.953 1 97.38 98 ASP A N 1
ATOM 763 C CA . ASP A 1 98 ? -6.449 32.219 14.656 1 97.38 98 ASP A CA 1
ATOM 764 C C . ASP A 1 98 ? -5.098 31.547 14.875 1 97.38 98 ASP A C 1
ATOM 766 O O . ASP A 1 98 ? -5.031 30.391 15.32 1 97.38 98 ASP A O 1
ATOM 770 N N . MET A 1 99 ? -4.039 32.219 14.398 1 96.88 99 MET A N 1
ATOM 771 C CA . MET A 1 99 ? -2.678 31.75 14.625 1 96.88 99 MET A CA 1
ATOM 772 C C . MET A 1 99 ? -1.758 32.906 15.008 1 96.88 99 MET A C 1
ATOM 774 O O . MET A 1 99 ? -1.832 34 14.414 1 96.88 99 MET A O 1
ATOM 778 N N . THR A 1 100 ? -1.001 32.719 16.031 1 97.31 100 THR A N 1
ATOM 779 C CA . THR A 1 100 ? -0.004 33.688 16.484 1 97.31 100 THR A CA 1
ATOM 780 C C . THR A 1 100 ? 1.407 33.156 16.234 1 97.31 100 THR A C 1
ATOM 782 O O . THR A 1 100 ? 1.585 32.094 15.641 1 97.31 100 THR A O 1
ATOM 785 N N . SER A 1 101 ? 2.4 33.906 16.703 1 95.81 101 SER A N 1
ATOM 786 C CA . SER A 1 101 ? 3.793 33.5 16.531 1 95.81 101 SER A CA 1
ATOM 787 C C . SER A 1 101 ? 4.125 32.281 17.391 1 95.81 101 SER A C 1
ATOM 789 O O . SER A 1 101 ? 5.117 31.609 17.156 1 95.81 101 SER A O 1
ATOM 791 N N . GLU A 1 102 ? 3.324 32.031 18.531 1 95.31 102 GLU A N 1
ATOM 792 C CA . GLU A 1 102 ? 3.523 30.812 19.328 1 95.31 102 GLU A CA 1
ATOM 793 C C . GLU A 1 102 ? 3.346 29.562 18.469 1 95.31 102 GLU A C 1
ATOM 795 O O . GLU A 1 102 ? 4.043 28.562 18.672 1 95.31 102 GLU A O 1
ATOM 800 N N . GLY A 1 103 ? 2.352 29.625 17.562 1 96.81 103 GLY A N 1
ATOM 801 C CA . GLY A 1 103 ? 2.178 28.625 16.531 1 96.81 103 GLY A CA 1
ATOM 802 C C . GLY A 1 103 ? 1.496 27.359 17.047 1 96.81 103 GLY A C 1
ATOM 803 O O . GLY A 1 103 ? 1.044 27.312 18.188 1 96.81 103 GLY A O 1
ATOM 804 N N . VAL A 1 104 ? 1.285 2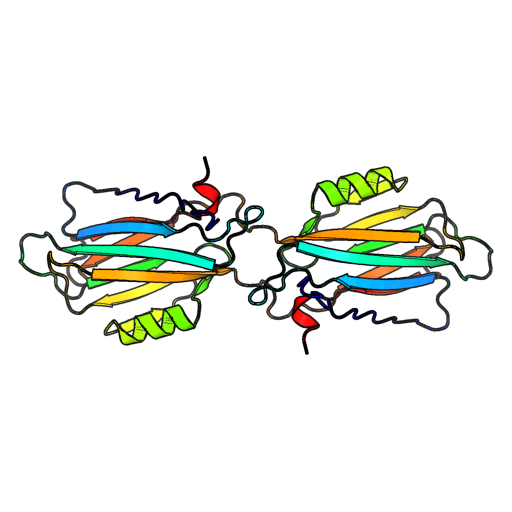6.422 16.188 1 97.12 104 VAL A N 1
ATOM 805 C CA . VAL A 1 104 ? 0.725 25.109 16.484 1 97.12 104 VAL A CA 1
ATOM 806 C C . VAL A 1 104 ? 1.666 24.016 15.984 1 97.12 104 VAL A C 1
ATOM 808 O O . VAL A 1 104 ? 2.408 24.234 15.016 1 97.12 104 VAL A O 1
ATOM 811 N N . SER A 1 105 ? 1.716 22.891 16.688 1 96.94 105 SER A N 1
ATOM 812 C CA . SER A 1 105 ? 2.473 21.703 16.328 1 96.94 105 SER A CA 1
ATOM 813 C C . SER A 1 105 ? 1.652 20.438 16.562 1 96.94 105 SER A C 1
ATOM 815 O O . SER A 1 105 ? 1.098 20.234 17.641 1 96.94 105 SER A O 1
ATOM 817 N N . PHE A 1 106 ? 1.535 19.688 15.516 1 96.62 106 PHE A N 1
ATOM 818 C CA . PHE A 1 106 ? 0.76 18.469 15.648 1 96.62 106 PHE A CA 1
ATOM 819 C C . PHE A 1 106 ? 1.226 17.422 14.641 1 96.62 106 PHE A C 1
ATOM 821 O O . PHE A 1 106 ? 1.931 17.75 13.68 1 96.62 106 PHE A O 1
ATOM 828 N N . ASN A 1 107 ? 0.817 16.172 14.906 1 95 107 ASN A N 1
ATOM 829 C CA . ASN A 1 107 ? 1.155 15.047 14.039 1 95 107 ASN A CA 1
ATOM 830 C C . ASN A 1 107 ? -0.045 14.602 13.203 1 95 107 ASN A C 1
ATOM 832 O O . ASN A 1 107 ? -1.179 14.625 13.688 1 95 107 ASN A O 1
ATOM 836 N N . VAL A 1 108 ? 0.266 14.289 11.992 1 95.12 108 VAL A N 1
ATOM 837 C CA . VAL A 1 108 ? -0.698 13.664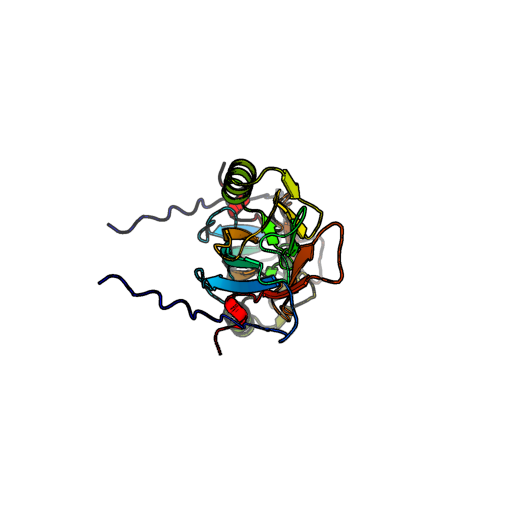 11.094 1 95.12 108 VAL A CA 1
ATOM 838 C C . VAL A 1 108 ? -0.188 12.289 10.664 1 95.12 108 VAL A C 1
ATOM 840 O O . VAL A 1 108 ? 0.924 12.164 10.141 1 95.12 108 VAL A O 1
ATOM 843 N N . THR A 1 109 ? -1.013 11.289 10.875 1 91.75 109 THR A N 1
ATOM 844 C CA . THR A 1 109 ? -0.629 9.945 10.461 1 91.75 109 THR A CA 1
ATOM 845 C C . THR A 1 109 ? -1.503 9.461 9.305 1 91.75 109 THR A C 1
ATOM 847 O O . THR A 1 109 ? -2.732 9.492 9.398 1 91.75 109 THR A O 1
ATOM 850 N N . GLN A 1 110 ? -0.824 9.242 8.203 1 88.5 110 GLN A N 1
ATOM 851 C CA . GLN A 1 110 ? -1.49 8.625 7.059 1 88.5 110 GLN A CA 1
ATOM 852 C C . GLN A 1 110 ? -1.151 7.137 6.965 1 88.5 110 GLN A C 1
ATOM 854 O O . GLN A 1 110 ? -0.042 6.727 7.309 1 88.5 110 GLN A O 1
ATOM 859 N N . GLU A 1 111 ? -2.154 6.328 6.551 1 82.88 111 GLU A N 1
ATOM 860 C CA . GLU A 1 111 ? -1.924 4.898 6.367 1 82.88 111 GLU A CA 1
ATOM 861 C C . GLU A 1 111 ? -2.156 4.48 4.918 1 82.88 111 GLU A C 1
ATOM 863 O O . GLU A 1 111 ? -3.051 5.008 4.254 1 82.88 111 GLU A O 1
ATOM 868 N N . MET A 1 112 ? -1.25 3.697 4.496 1 75.94 112 MET A N 1
ATOM 869 C CA . MET A 1 112 ? -1.417 3.168 3.148 1 75.94 112 MET A CA 1
ATOM 870 C C . MET A 1 112 ? -2.736 2.412 3.018 1 75.94 112 MET A C 1
ATOM 872 O O . MET A 1 112 ? -3.088 1.614 3.889 1 75.94 112 MET A O 1
ATOM 876 N N . ARG A 1 113 ? -3.559 3 2.131 1 65 113 ARG A N 1
ATOM 877 C CA . ARG A 1 113 ? -4.82 2.307 1.894 1 65 113 ARG A CA 1
ATOM 878 C C . ARG A 1 113 ? -4.582 0.894 1.373 1 65 113 ARG A C 1
ATOM 880 O O . ARG A 1 113 ? -3.92 0.708 0.348 1 65 113 ARG A O 1
ATOM 887 N N . PRO A 1 114 ? -4.809 0.033 2.398 1 54.41 114 PRO A N 1
ATOM 888 C CA . PRO A 1 114 ? -4.723 -1.298 1.791 1 54.41 114 PRO A CA 1
ATOM 889 C C . PRO A 1 114 ? -5.625 -1.446 0.566 1 54.41 114 PRO A C 1
ATOM 891 O O . PRO A 1 114 ? -6.707 -0.855 0.516 1 54.41 114 PRO A O 1
ATOM 894 N N . ARG A 1 115 ? -5.156 -1.316 -0.542 1 52.75 115 ARG A N 1
ATOM 895 C CA . ARG A 1 115 ? -6.078 -1.639 -1.627 1 52.75 115 ARG A CA 1
ATOM 896 C C . ARG A 1 115 ? -7.008 -2.781 -1.233 1 52.75 115 ARG A C 1
ATOM 898 O O . ARG A 1 115 ? -7.73 -3.316 -2.076 1 52.75 115 ARG A O 1
ATOM 905 N N . VAL A 1 116 ? -6.965 -3.189 0.035 1 50.16 116 VAL A N 1
ATOM 906 C CA . VAL A 1 116 ? -7.598 -4.422 0.49 1 50.16 116 VAL A CA 1
ATOM 907 C C . VAL A 1 116 ? -9.117 -4.289 0.405 1 50.16 116 VAL A C 1
ATOM 909 O O . VAL A 1 116 ? -9.852 -5.203 0.784 1 50.16 116 VAL A O 1
ATOM 912 N N . GLU A 1 117 ? -9.773 -3.111 0.453 1 51.22 117 GLU A N 1
ATOM 913 C CA . GLU A 1 117 ? -11.133 -3.299 0.956 1 51.22 117 GLU A CA 1
ATOM 914 C C . GLU A 1 117 ? -11.727 -4.625 0.479 1 51.22 117 GLU A C 1
ATOM 916 O O . GLU A 1 117 ? -12.43 -5.301 1.229 1 51.22 117 GLU A O 1
ATOM 921 N N . ASN A 1 118 ? -11.727 -4.922 -0.625 1 54.38 118 ASN A N 1
ATOM 922 C CA . ASN A 1 118 ? -12.414 -6.133 -1.062 1 54.38 118 ASN A CA 1
ATOM 923 C C . ASN A 1 118 ? -11.516 -7.008 -1.932 1 54.38 118 ASN A C 1
ATOM 925 O O . ASN A 1 118 ? -11.578 -6.938 -3.16 1 54.38 118 ASN A O 1
ATOM 929 N N . PHE A 1 119 ? -10.453 -7.566 -0.953 1 61.78 119 PHE A N 1
ATOM 930 C CA . PHE A 1 119 ? -9.656 -8.469 -1.785 1 61.78 119 PHE A CA 1
ATOM 931 C C . PHE A 1 119 ? -10.469 -9.695 -2.172 1 61.78 119 PHE A C 1
ATOM 933 O O . PHE A 1 119 ? -10.742 -10.555 -1.328 1 61.78 119 PHE A O 1
ATOM 940 N N . GLN A 1 120 ? -11.086 -9.5 -3.311 1 71.19 120 GLN A N 1
ATOM 941 C CA . GLN A 1 120 ? -11.695 -10.727 -3.824 1 71.19 120 GLN A CA 1
ATOM 942 C C . GLN A 1 120 ? -10.633 -11.766 -4.164 1 71.19 120 GLN A C 1
ATOM 944 O O . GLN A 1 120 ? -9.562 -11.43 -4.668 1 71.19 120 GLN A O 1
ATOM 949 N N . PRO A 1 121 ? -10.992 -13.031 -3.635 1 82.75 121 PRO A N 1
ATOM 950 C CA . PRO A 1 121 ? -10.062 -14.078 -4.062 1 82.75 121 PRO A CA 1
ATOM 951 C C . PRO A 1 121 ? -9.867 -14.109 -5.578 1 82.75 121 PRO A C 1
ATOM 953 O O . PRO A 1 121 ? -10.781 -13.758 -6.328 1 82.75 121 PRO A O 1
ATOM 956 N N . ARG A 1 122 ? -8.641 -14.344 -5.914 1 85.81 122 ARG A N 1
ATOM 957 C CA . ARG A 1 122 ? -8.344 -14.555 -7.328 1 85.81 122 ARG A CA 1
ATOM 958 C C . ARG A 1 122 ? -8.172 -16.047 -7.637 1 85.81 122 ARG A C 1
ATOM 960 O O . ARG A 1 122 ? -7.801 -16.828 -6.762 1 85.81 122 ARG A O 1
ATOM 967 N N . THR A 1 123 ? -8.5 -16.406 -8.883 1 90.69 123 THR A N 1
ATOM 968 C CA . THR A 1 123 ? -8.43 -17.812 -9.266 1 90.69 123 THR A CA 1
ATOM 969 C C . THR A 1 123 ? -7.074 -18.141 -9.891 1 90.69 123 THR A C 1
ATOM 971 O O . THR A 1 123 ? -6.672 -17.516 -10.875 1 90.69 123 THR A O 1
ATOM 974 N N . VAL A 1 124 ? -6.41 -19.016 -9.242 1 93.81 124 VAL A N 1
ATOM 975 C CA . VAL A 1 124 ? -5.23 -19.609 -9.844 1 93.81 124 VAL A CA 1
ATOM 976 C C . VAL A 1 124 ? -5.641 -20.828 -10.68 1 93.81 124 VAL A C 1
ATOM 978 O O . VAL A 1 124 ? -6.488 -21.625 -10.258 1 93.81 124 VAL A O 1
ATOM 981 N N . GLY A 1 125 ? -4.992 -20.922 -11.922 1 94.5 125 GLY A N 1
ATOM 982 C CA . GLY A 1 125 ? -5.348 -22.047 -12.773 1 94.5 125 GLY A CA 1
ATOM 983 C C . GLY A 1 125 ? -4.156 -22.891 -13.188 1 94.5 125 GLY A C 1
ATOM 984 O O . GLY A 1 125 ? -3.037 -22.375 -13.289 1 94.5 125 GLY A O 1
ATOM 985 N N . VAL A 1 126 ? -4.48 -24.188 -13.359 1 96.12 126 VAL A N 1
ATOM 986 C CA . VAL A 1 126 ? -3.557 -25.109 -14.016 1 96.12 126 VAL A CA 1
ATOM 987 C C . VAL A 1 126 ? -4.281 -25.844 -15.141 1 96.12 126 VAL A C 1
ATOM 989 O O . VAL A 1 126 ? -5.438 -26.234 -14.984 1 96.12 126 VAL A O 1
ATOM 992 N N . TYR A 1 127 ? -3.57 -25.953 -16.344 1 95.06 127 TYR A N 1
ATOM 993 C CA . TYR A 1 127 ? -4.238 -26.656 -17.438 1 95.06 127 TYR A CA 1
ATOM 994 C C . TYR A 1 127 ? -3.227 -27.219 -18.422 1 95.06 127 TYR A C 1
ATOM 996 O O . TYR A 1 127 ? -2.076 -26.781 -18.469 1 95.06 127 TYR A O 1
ATOM 1004 N N . ASP A 1 128 ? -3.727 -28.281 -19.078 1 94.69 128 ASP A N 1
ATOM 1005 C CA . ASP A 1 128 ? -2.969 -28.797 -20.219 1 94.69 128 ASP A CA 1
ATOM 1006 C C . ASP A 1 128 ? -3.061 -27.844 -21.406 1 94.69 128 ASP A C 1
ATOM 1008 O O . ASP A 1 128 ? -4.156 -27.5 -21.859 1 94.69 128 ASP A O 1
ATOM 1012 N N . TYR A 1 129 ? -1.924 -27.516 -21.922 1 93.75 129 TYR A N 1
ATOM 1013 C CA . TYR A 1 129 ? -1.854 -26.484 -22.953 1 93.75 129 TYR A CA 1
ATOM 1014 C C . TYR A 1 129 ? -2.578 -26.938 -24.219 1 93.75 129 TYR A C 1
ATOM 1016 O O . TYR A 1 129 ? -3.236 -26.141 -24.891 1 93.75 129 TYR A O 1
ATOM 1024 N N . TYR A 1 130 ? -2.518 -28.172 -24.578 1 93.06 130 TYR A N 1
ATOM 1025 C CA . TYR A 1 130 ? -3.082 -28.688 -25.828 1 93.06 130 TYR A CA 1
ATOM 1026 C C . TYR A 1 130 ? -4.48 -29.25 -25.594 1 93.06 130 TYR A C 1
ATOM 1028 O O . TYR A 1 130 ? -5.258 -29.406 -26.531 1 93.06 130 TYR A O 1
ATOM 1036 N N . GLU A 1 131 ? -4.742 -29.625 -24.391 1 92.06 131 GLU A N 1
ATOM 1037 C CA . GLU A 1 131 ? -6.039 -30.156 -23.984 1 92.06 131 GLU A CA 1
ATOM 1038 C C . GLU A 1 131 ? -6.633 -29.359 -22.828 1 92.06 131 GLU A C 1
ATOM 1040 O O . GLU A 1 131 ? -6.723 -29.859 -21.703 1 92.06 131 GLU A O 1
ATOM 1045 N N . LYS A 1 132 ? -7.191 -28.219 -23.078 1 89.62 132 LYS A N 1
ATOM 1046 C CA . LYS A 1 132 ? -7.535 -27.25 -22.047 1 89.62 132 LYS A CA 1
ATOM 1047 C C . LYS A 1 132 ? -8.688 -27.766 -21.188 1 89.62 132 LYS A C 1
ATOM 1049 O O . LYS A 1 132 ? -8.906 -27.266 -20.078 1 89.62 132 LYS A O 1
ATOM 1054 N N . ASP A 1 133 ? -9.406 -28.812 -21.641 1 89.38 133 ASP A N 1
ATOM 1055 C CA . ASP A 1 133 ? -10.453 -29.406 -20.812 1 89.38 133 ASP A CA 1
ATOM 1056 C C . ASP A 1 133 ? -9.859 -30.094 -19.594 1 89.38 133 ASP A C 1
ATOM 1058 O O . ASP A 1 133 ? -10.578 -30.375 -18.625 1 89.38 133 ASP A O 1
ATOM 1062 N N . GLU A 1 134 ? -8.656 -30.516 -19.719 1 91 134 GLU A N 1
ATOM 1063 C CA . GLU A 1 134 ? -7.938 -31 -18.547 1 91 134 GLU A CA 1
ATOM 1064 C C . GLU A 1 134 ? -7.344 -29.859 -17.734 1 91 134 GLU A C 1
ATOM 1066 O O . GLU A 1 134 ? -6.309 -29.297 -18.109 1 91 134 GLU A O 1
ATOM 1071 N N . ASN A 1 135 ? -8.039 -29.469 -16.656 1 92.44 135 ASN A N 1
ATOM 1072 C CA . ASN A 1 135 ? -7.621 -28.297 -15.898 1 92.44 135 ASN A CA 1
ATOM 1073 C C . ASN A 1 135 ? -7.953 -28.453 -14.414 1 92.44 135 ASN A C 1
ATOM 1075 O O . ASN A 1 135 ? -8.531 -29.453 -14 1 92.44 135 ASN A O 1
ATOM 1079 N N . GLY A 1 136 ? -7.406 -27.547 -13.602 1 91.94 136 GLY A N 1
ATOM 1080 C CA . GLY A 1 136 ? -7.691 -27.344 -12.188 1 91.94 136 GLY A CA 1
ATOM 1081 C C . GLY A 1 136 ? -7.578 -25.891 -11.758 1 91.94 136 GLY A C 1
ATOM 1082 O O . GLY A 1 136 ? -7.008 -25.078 -12.469 1 91.94 136 GLY A O 1
ATOM 1083 N N . SER A 1 137 ? -8.266 -25.609 -10.68 1 93.44 137 SER A N 1
ATOM 1084 C CA . SER A 1 137 ? -8.211 -24.25 -10.172 1 93.44 137 SER A CA 1
ATOM 1085 C C . SER A 1 137 ? -8.227 -24.219 -8.648 1 93.44 137 SER A C 1
ATOM 1087 O O . SER A 1 137 ? -8.648 -25.188 -8.016 1 93.44 137 SER A O 1
ATOM 1089 N N . ALA A 1 138 ? -7.68 -23.156 -8.164 1 91.44 138 ALA A N 1
ATOM 1090 C CA . ALA A 1 138 ? -7.699 -22.844 -6.734 1 91.44 138 ALA A CA 1
ATOM 1091 C C . ALA A 1 138 ? -7.809 -21.344 -6.504 1 91.44 138 ALA A C 1
ATOM 1093 O O . ALA A 1 138 ? -7.637 -20.547 -7.434 1 91.44 138 ALA A O 1
ATOM 1094 N N . GLU A 1 139 ? -8.125 -21.047 -5.234 1 88.31 139 GLU A N 1
ATOM 1095 C CA . GLU A 1 139 ? -8.273 -19.625 -4.922 1 88.31 139 GLU A CA 1
ATOM 1096 C C . GLU A 1 139 ? -7.035 -19.078 -4.215 1 88.31 139 GLU A C 1
ATOM 1098 O O . GLU A 1 139 ? -6.457 -19.766 -3.359 1 88.31 139 GLU A O 1
ATOM 1103 N N . LEU A 1 140 ? -6.609 -17.906 -4.738 1 87.19 140 LEU A N 1
ATOM 1104 C CA . LEU A 1 140 ? -5.578 -17.109 -4.078 1 87.19 140 LEU A CA 1
ATOM 1105 C C . LEU A 1 140 ? -6.203 -16.031 -3.193 1 87.19 140 LEU A C 1
ATOM 1107 O O . LEU A 1 140 ? -6.965 -15.195 -3.674 1 87.19 140 LEU A O 1
ATOM 1111 N N . HIS A 1 141 ? -5.91 -16.125 -1.883 1 80.25 141 HIS A N 1
ATOM 1112 C CA . HIS A 1 141 ? -6.473 -15.195 -0.916 1 80.25 141 HIS A CA 1
ATOM 1113 C C . HIS A 1 141 ? -5.402 -14.266 -0.36 1 80.25 141 HIS A C 1
ATOM 1115 O O . HIS A 1 141 ? -4.27 -14.688 -0.118 1 80.25 141 HIS A O 1
ATOM 1121 N N . HIS A 1 142 ? -5.855 -13 -0.256 1 78.62 142 HIS A N 1
ATOM 1122 C CA . HIS A 1 142 ? -4.98 -12.094 0.477 1 78.62 142 HIS A CA 1
ATOM 1123 C C . HIS A 1 142 ? -4.844 -12.516 1.937 1 78.62 142 HIS A C 1
ATOM 1125 O O . HIS A 1 142 ? -5.832 -12.898 2.57 1 78.62 142 HIS A O 1
ATOM 1131 N N . PRO A 1 143 ? -3.602 -12.555 2.379 1 74.56 143 PRO A N 1
ATOM 1132 C CA . PRO A 1 143 ? -3.398 -13.094 3.725 1 74.56 143 PRO A CA 1
ATOM 1133 C C . PRO A 1 143 ? -4.156 -12.312 4.797 1 74.56 143 PRO A C 1
ATOM 1135 O O . PRO A 1 143 ? -4.43 -12.844 5.875 1 74.56 143 PRO A O 1
ATOM 1138 N N . CYS A 1 144 ? -4.504 -11.102 4.523 1 68.44 144 CYS A N 1
ATOM 1139 C CA . CYS A 1 144 ? -5.172 -10.297 5.543 1 68.44 144 CYS A CA 1
ATOM 1140 C C . CYS A 1 144 ? -6.676 -10.555 5.543 1 68.44 144 CYS A C 1
ATOM 1142 O O . CYS A 1 144 ? -7.383 -10.109 6.445 1 68.44 144 CYS A O 1
ATOM 1144 N N . THR A 1 145 ? -7.109 -11.117 4.539 1 63.19 145 THR A N 1
ATOM 1145 C CA . THR A 1 145 ? -8.523 -11.484 4.527 1 63.19 145 THR A CA 1
ATOM 1146 C C . THR A 1 145 ? -8.75 -12.781 5.293 1 63.19 145 THR A C 1
ATOM 1148 O O . THR A 1 145 ? -9.891 -13.117 5.641 1 63.19 145 THR A O 1
ATOM 1151 N N . LEU A 1 146 ? -7.793 -13.578 5.434 1 56.75 146 LEU A N 1
ATOM 1152 C CA . LEU A 1 146 ? -7.98 -14.906 6.02 1 56.75 146 LEU A CA 1
ATOM 1153 C C . LEU A 1 146 ? -8.125 -14.805 7.535 1 56.75 146 LEU A C 1
ATOM 1155 O O . LEU A 1 146 ? -8.562 -15.766 8.18 1 56.75 146 LEU A O 1
ATOM 1159 N N . SER A 1 147 ? -7.777 -13.695 8.227 1 44.84 147 SER A N 1
ATOM 1160 C CA . SER A 1 147 ? -7.891 -13.641 9.68 1 44.84 147 SER A CA 1
ATOM 1161 C C . SER A 1 147 ? -9.344 -13.5 10.117 1 44.84 147 SER A C 1
ATOM 1163 O O . SER A 1 147 ? -9.969 -12.461 9.906 1 44.84 147 SER A O 1
ATOM 1165 N N . GLY A 1 148 ? -10.344 -14.195 9.656 1 36.62 148 GLY A N 1
ATOM 1166 C CA . GLY A 1 148 ? -11.406 -14.367 10.633 1 36.62 148 GLY A CA 1
ATOM 1167 C C . GLY A 1 148 ? -10.945 -15.055 11.906 1 36.62 148 GLY A C 1
ATOM 1168 O O . GLY A 1 148 ? -9.93 -15.75 11.906 1 36.62 148 GLY A O 1
ATOM 1169 N N . VAL B 1 1 ? 12.312 -16.594 22.875 1 17.3 1 VAL B N 1
ATOM 1170 C CA . VAL B 1 1 ? 10.945 -17.109 22.797 1 17.3 1 VAL B CA 1
ATOM 1171 C C . VAL B 1 1 ? 10.375 -16.875 21.406 1 17.3 1 VAL B C 1
ATOM 1173 O O . VAL B 1 1 ? 10.344 -15.75 20.922 1 17.3 1 VAL B O 1
ATOM 1176 N N . TYR B 1 2 ? 10.539 -17.75 20.438 1 19.44 2 TYR B N 1
ATOM 1177 C CA . TYR B 1 2 ? 10.445 -17.672 18.984 1 19.44 2 TYR B CA 1
ATOM 1178 C C . TYR B 1 2 ? 9 -17.547 18.531 1 19.44 2 TYR B C 1
ATOM 1180 O O . TYR B 1 2 ? 8.141 -18.328 18.938 1 19.44 2 TYR B O 1
ATOM 1188 N N . SER B 1 3 ? 8.43 -16.359 18.688 1 22.31 3 SER B N 1
ATOM 1189 C CA . SER B 1 3 ? 6.98 -16.266 18.516 1 22.31 3 SER B CA 1
ATOM 1190 C C . SER B 1 3 ? 6.527 -16.969 17.234 1 22.31 3 SER B C 1
ATOM 1192 O O . SER B 1 3 ? 7.141 -16.797 16.188 1 22.31 3 SER B O 1
ATOM 1194 N N . LEU B 1 4 ? 6.051 -18.141 17.406 1 21.25 4 LEU B N 1
ATOM 1195 C CA . LEU B 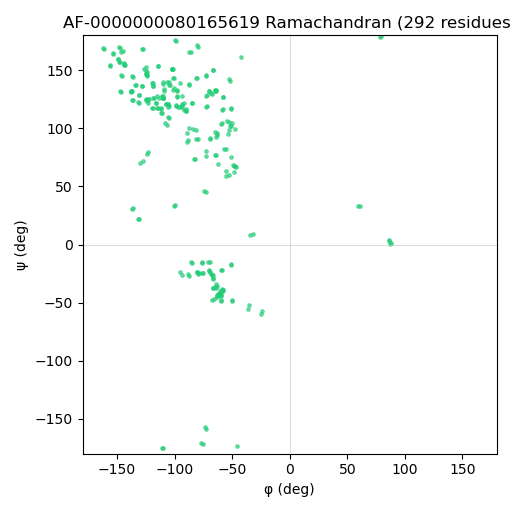1 4 ? 5.418 -19.094 16.516 1 21.25 4 LEU B CA 1
ATOM 1196 C C . LEU B 1 4 ? 4.352 -18.422 15.656 1 21.25 4 LEU B C 1
ATOM 1198 O O . LEU B 1 4 ? 3.395 -17.844 16.188 1 21.25 4 LEU B O 1
ATOM 1202 N N . GLN B 1 5 ? 4.785 -17.578 14.82 1 27.41 5 GLN B N 1
ATOM 1203 C CA . GLN B 1 5 ? 3.992 -16.812 13.852 1 27.41 5 GLN B CA 1
ATOM 1204 C C . GLN B 1 5 ? 3.035 -17.734 13.094 1 27.41 5 GLN B C 1
ATOM 1206 O O . GLN B 1 5 ? 3.469 -18.562 12.289 1 27.41 5 GLN B O 1
ATOM 1211 N N . THR B 1 6 ? 2.025 -18.297 13.766 1 27.42 6 THR B N 1
ATOM 1212 C CA . THR B 1 6 ? 1.028 -19.281 13.367 1 27.42 6 THR B CA 1
ATOM 1213 C C . THR B 1 6 ? 0.261 -18.812 12.133 1 27.42 6 THR B C 1
ATOM 1215 O O . THR B 1 6 ? -0.516 -17.859 12.211 1 27.42 6 THR B O 1
ATOM 1218 N N . GLY B 1 7 ? 0.944 -18.578 11.117 1 34.06 7 GLY B N 1
ATOM 1219 C CA . GLY B 1 7 ? 0.316 -18.203 9.859 1 34.06 7 GLY B CA 1
ATOM 1220 C C . GLY B 1 7 ? -0.807 -19.125 9.445 1 34.06 7 GLY B C 1
ATOM 1221 O O . GLY B 1 7 ? -0.701 -20.344 9.617 1 34.06 7 GLY B O 1
ATOM 1222 N N . VAL B 1 8 ? -2.033 -18.672 9.609 1 33.88 8 VAL B N 1
ATOM 1223 C CA . VAL B 1 8 ? -3.203 -19.484 9.281 1 33.88 8 VAL B CA 1
ATOM 1224 C C . VAL B 1 8 ? -3.088 -20.016 7.855 1 33.88 8 VAL B C 1
ATOM 1226 O O . VAL B 1 8 ? -2.684 -19.281 6.949 1 33.88 8 VAL B O 1
ATOM 1229 N N . GLU B 1 9 ? -2.787 -21.281 7.711 1 40.06 9 GLU B N 1
ATOM 1230 C CA . GLU B 1 9 ? -2.736 -22.078 6.484 1 40.06 9 GLU B CA 1
ATOM 1231 C C . GLU B 1 9 ? -4.117 -22.203 5.848 1 40.06 9 GLU B C 1
ATOM 1233 O O . GLU B 1 9 ? -5.066 -22.641 6.492 1 40.06 9 GLU B O 1
ATOM 1238 N N . PHE B 1 10 ? -4.59 -21.203 5.199 1 41.47 10 PHE B N 1
ATOM 1239 C CA . PHE B 1 10 ? -5.871 -21.5 4.57 1 41.47 10 PHE B CA 1
ATOM 1240 C C . PHE B 1 10 ? -5.664 -22.078 3.172 1 41.47 10 PHE B C 1
ATOM 1242 O O . PHE B 1 10 ? -4.934 -21.5 2.361 1 41.47 10 PHE B O 1
ATOM 1249 N N . THR B 1 11 ? -5.676 -23.438 3.047 1 43.25 11 THR B N 1
ATOM 1250 C CA . THR B 1 11 ? -5.707 -24.141 1.771 1 43.25 11 THR B CA 1
ATOM 1251 C C . THR B 1 11 ? -7.145 -24.359 1.311 1 43.25 11 THR B C 1
ATOM 1253 O O . THR B 1 11 ? -7.93 -25.016 2.002 1 43.25 11 THR B O 1
ATOM 1256 N N . VAL B 1 12 ? -7.758 -23.531 0.603 1 43.47 12 VAL B N 1
ATOM 1257 C CA . VAL B 1 12 ? -9.047 -24 0.102 1 43.47 12 VAL B CA 1
ATOM 1258 C C . VAL B 1 12 ? -8.844 -24.875 -1.128 1 43.47 12 VAL B C 1
ATOM 1260 O O . VAL B 1 12 ? -8.438 -24.391 -2.188 1 43.47 12 VAL B O 1
ATOM 1263 N N . PRO B 1 13 ? -8.703 -26.156 -0.962 1 46.88 13 PRO B N 1
ATOM 1264 C CA . PRO B 1 13 ? -8.727 -27.047 -2.123 1 46.88 13 PRO B CA 1
ATOM 1265 C C . PRO B 1 13 ? -10.07 -27.031 -2.854 1 46.88 13 PRO B C 1
ATOM 1267 O O . PRO B 1 13 ? -11.117 -27.156 -2.223 1 46.88 13 PRO B O 1
ATOM 1270 N N . VAL B 1 14 ? -10.227 -26.25 -3.844 1 45.72 14 VAL B N 1
ATOM 1271 C CA . VAL B 1 14 ? -11.445 -26.516 -4.586 1 45.72 14 VAL B CA 1
ATOM 1272 C C . VAL B 1 14 ? -11.211 -27.656 -5.57 1 45.72 14 VAL B C 1
ATOM 1274 O O . VAL B 1 14 ? -10.461 -27.5 -6.543 1 45.72 14 VAL B O 1
ATOM 1277 N N . ARG B 1 15 ? -11.125 -28.859 -5.051 1 47.19 15 ARG B N 1
ATOM 1278 C CA . ARG B 1 15 ? -11.062 -30 -5.957 1 47.19 15 ARG B CA 1
ATOM 1279 C C . ARG B 1 15 ? -12.359 -30.125 -6.75 1 47.19 15 ARG B C 1
ATOM 1281 O O . ARG B 1 15 ? -13.445 -30.156 -6.172 1 47.19 15 ARG B O 1
ATOM 1288 N N . GLN B 1 16 ? -12.312 -29.641 -7.812 1 50.03 16 GLN B N 1
ATOM 1289 C CA . GLN B 1 16 ? -13.414 -30.234 -8.57 1 50.03 16 GLN B CA 1
ATOM 1290 C C . GLN B 1 16 ? -13.117 -31.688 -8.938 1 50.03 16 GLN B C 1
ATOM 1292 O O . GLN B 1 16 ? -11.969 -32.031 -9.219 1 50.03 16 GLN B O 1
ATOM 1297 N N . LYS B 1 17 ? -13.859 -32.75 -8.516 1 53.28 17 LYS B N 1
ATOM 1298 C CA . LYS B 1 17 ? -13.812 -34.188 -8.648 1 53.28 17 LYS B CA 1
ATOM 1299 C C . LYS B 1 17 ? -13.031 -34.594 -9.898 1 53.28 17 LYS B C 1
ATOM 1301 O O . LYS B 1 17 ? -12.203 -35.5 -9.844 1 53.28 17 LYS B O 1
ATOM 1306 N N . ASN B 1 18 ? -13.445 -34.125 -11.109 1 58.06 18 ASN B N 1
ATOM 1307 C CA . ASN B 1 18 ? -13 -34.719 -12.367 1 58.06 18 ASN B CA 1
ATOM 1308 C C . ASN B 1 18 ? -11.891 -33.906 -13.016 1 58.06 18 ASN B C 1
ATOM 1310 O O . ASN B 1 18 ? -11.727 -33.906 -14.234 1 58.06 18 ASN B O 1
ATOM 1314 N N . SER B 1 19 ? -11 -33.25 -12.188 1 79.88 19 SER B N 1
ATOM 1315 C CA . SER B 1 19 ? -9.984 -32.406 -12.836 1 79.88 19 SER B CA 1
ATOM 1316 C C . SER B 1 19 ? -8.656 -33.156 -12.938 1 79.88 19 SER B C 1
ATOM 1318 O O . SER B 1 19 ? -8.289 -33.906 -12.039 1 79.88 19 SER B O 1
ATOM 1320 N N . ALA B 1 20 ? -8.164 -33.344 -14.195 1 91.75 20 ALA B N 1
ATOM 1321 C CA . ALA B 1 20 ? -6.898 -34 -14.477 1 91.75 20 ALA B CA 1
ATOM 1322 C C . ALA B 1 20 ? -5.766 -33.406 -13.656 1 91.75 20 ALA B C 1
ATOM 1324 O O . ALA B 1 20 ? -4.707 -34 -13.492 1 91.75 20 ALA B O 1
ATOM 1325 N N . PHE B 1 21 ? -6.035 -32.219 -13.141 1 94.88 21 PHE B N 1
ATOM 1326 C CA . PHE B 1 21 ? -5.008 -31.562 -12.336 1 94.88 21 PHE B CA 1
ATOM 1327 C C . PHE B 1 21 ? -5.512 -31.312 -10.922 1 94.88 21 PHE B C 1
ATOM 1329 O O . PHE B 1 21 ? -6.684 -30.984 -10.719 1 94.88 21 PHE B O 1
ATOM 1336 N N . SER B 1 22 ? -4.609 -31.547 -9.891 1 94.38 22 SER B N 1
ATOM 1337 C CA . SER B 1 22 ? -4.793 -31.062 -8.531 1 94.38 22 SER B CA 1
ATOM 1338 C C . SER B 1 22 ? -3.996 -29.781 -8.297 1 94.38 22 SER B C 1
ATOM 1340 O O . SER B 1 22 ? -2.848 -29.672 -8.734 1 94.38 22 SER B O 1
ATOM 1342 N N . LEU B 1 23 ? -4.648 -28.797 -7.719 1 94.62 23 LEU B N 1
ATOM 1343 C CA . LEU B 1 23 ? -3.994 -27.531 -7.449 1 94.62 23 LEU B CA 1
ATOM 1344 C C . LEU B 1 23 ? -4.363 -27 -6.066 1 94.62 23 LEU B C 1
ATOM 1346 O O . LEU B 1 23 ? -5.531 -27.047 -5.672 1 94.62 23 LEU B O 1
ATOM 1350 N N . SER B 1 24 ? -3.361 -26.594 -5.32 1 93.12 24 SER B N 1
ATOM 1351 C CA . SER B 1 24 ? -3.584 -25.922 -4.039 1 93.12 24 SER B CA 1
ATOM 1352 C C . SER B 1 24 ? -2.705 -24.688 -3.9 1 93.12 24 SER B C 1
ATOM 1354 O O . SER B 1 24 ? -1.556 -24.688 -4.348 1 93.12 24 SER B O 1
ATOM 1356 N N . VAL B 1 25 ? -3.334 -23.656 -3.391 1 91.38 25 VAL B N 1
ATOM 1357 C CA . VAL B 1 25 ? -2.637 -22.391 -3.146 1 91.38 25 VAL B CA 1
ATOM 1358 C C . VAL B 1 25 ? -2.814 -21.984 -1.687 1 91.38 25 VAL B C 1
ATOM 1360 O O . VAL B 1 25 ? -3.938 -21.953 -1.178 1 91.38 25 VAL B O 1
ATOM 1363 N N . THR B 1 26 ? -1.699 -21.766 -1.056 1 86.88 26 THR B N 1
ATOM 1364 C CA . THR B 1 26 ? -1.731 -21.328 0.331 1 86.88 26 THR B CA 1
ATOM 1365 C C . THR B 1 26 ? -0.949 -20.016 0.496 1 86.88 26 THR B C 1
ATOM 1367 O O . THR B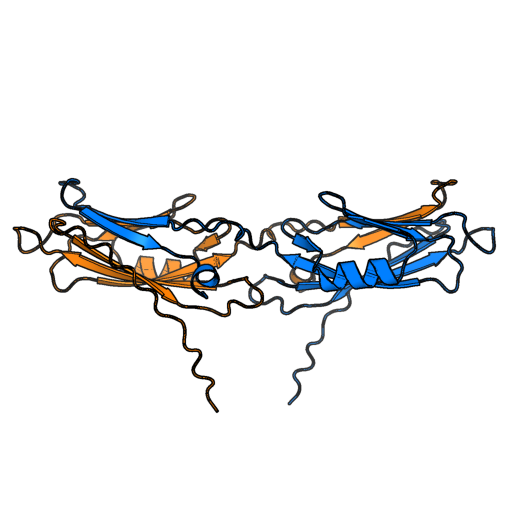 1 26 ? 0.177 -19.906 0.007 1 86.88 26 THR B O 1
ATOM 1370 N N . THR B 1 27 ? -1.662 -19.094 0.998 1 83.38 27 THR B N 1
ATOM 1371 C CA . THR B 1 27 ? -0.992 -17.812 1.263 1 83.38 27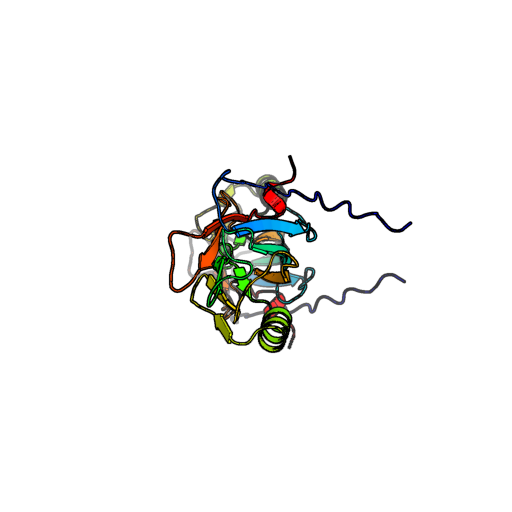 THR B CA 1
ATOM 1372 C C . THR B 1 27 ? -0.494 -17.766 2.705 1 83.38 27 THR B C 1
ATOM 1374 O O . THR B 1 27 ? -1.182 -18.219 3.623 1 83.38 27 THR B O 1
ATOM 1377 N N . PHE B 1 28 ? 0.749 -17.594 2.744 1 71.88 28 PHE B N 1
ATOM 1378 C CA . PHE B 1 28 ? 1.313 -17.516 4.086 1 71.88 28 PHE B CA 1
ATOM 1379 C C . PHE B 1 28 ? 1.412 -16.062 4.535 1 71.88 28 PHE B C 1
ATOM 1381 O O . PHE B 1 28 ? 1.663 -15.164 3.719 1 71.88 28 PHE B O 1
ATOM 1388 N N . ARG B 1 29 ? 0.82 -15.773 5.805 1 57.09 29 ARG B N 1
ATOM 1389 C CA . ARG B 1 29 ? 0.676 -14.523 6.543 1 57.09 29 ARG B CA 1
ATOM 1390 C C . ARG B 1 29 ? 1.998 -13.766 6.598 1 57.09 29 ARG B C 1
ATOM 1392 O O . ARG B 1 29 ? 2.982 -14.258 7.152 1 57.09 29 ARG B O 1
ATOM 1399 N N . GLY B 1 30 ? 2.441 -13.422 5.547 1 53.19 30 GLY B N 1
ATOM 1400 C CA . GLY B 1 30 ? 3.402 -12.484 6.098 1 53.19 30 GLY B CA 1
ATOM 1401 C C . GLY B 1 30 ? 2.811 -11.586 7.172 1 53.19 30 GLY B C 1
ATOM 1402 O O . GLY B 1 30 ? 1.673 -11.789 7.598 1 53.19 30 GLY B O 1
ATOM 1403 N N . ASN B 1 31 ? 3.492 -10.602 7.691 1 52.66 31 ASN B N 1
ATOM 1404 C CA . ASN B 1 31 ? 3.17 -9.609 8.711 1 52.66 31 ASN B CA 1
ATOM 1405 C C . ASN B 1 31 ? 2.01 -8.719 8.281 1 52.66 31 ASN B C 1
ATOM 1407 O O . ASN B 1 31 ? 2.152 -7.902 7.367 1 52.66 31 ASN B O 1
ATOM 1411 N N . CYS B 1 32 ? 0.809 -9.516 8.273 1 57.66 32 CYS B N 1
ATOM 1412 C CA . CYS B 1 32 ? -0.276 -8.547 8.172 1 57.66 32 CYS B CA 1
ATOM 1413 C C . CYS B 1 32 ? -0.225 -7.551 9.32 1 57.66 32 CYS B C 1
ATOM 1415 O O . CYS B 1 32 ? -0.397 -7.926 10.484 1 57.66 32 CYS B O 1
ATOM 1417 N N . GLN B 1 33 ? 0.58 -6.703 9.031 1 55.34 33 GLN B N 1
ATOM 1418 C CA . GLN B 1 33 ? 0.632 -5.637 10.031 1 55.34 33 GLN B CA 1
ATOM 1419 C C . GLN B 1 33 ? -0.324 -4.5 9.672 1 55.34 33 GLN B C 1
ATOM 1421 O O . GLN B 1 33 ? -0.207 -3.898 8.602 1 55.34 33 GLN B O 1
ATOM 1426 N N . ASN B 1 34 ? -1.301 -4.32 10.516 1 55.75 34 ASN B N 1
ATOM 1427 C CA . ASN B 1 34 ? -2.297 -3.271 10.328 1 55.75 34 ASN B CA 1
ATOM 1428 C C . ASN B 1 34 ? -3.072 -3.457 9.023 1 55.75 34 ASN B C 1
ATOM 1430 O O . ASN B 1 34 ? -3.291 -2.496 8.289 1 55.75 34 ASN B O 1
ATOM 1434 N N . GLY B 1 35 ? -3.285 -4.691 8.625 1 58.03 35 GLY B N 1
ATOM 1435 C CA . GLY B 1 35 ? -4.113 -4.98 7.469 1 58.03 35 GLY B CA 1
ATOM 1436 C C . GLY B 1 35 ? -3.344 -4.961 6.164 1 58.03 35 GLY B C 1
ATOM 1437 O O . GLY B 1 35 ? -3.938 -5.02 5.086 1 58.03 35 GLY B O 1
ATOM 1438 N N . VAL B 1 36 ? -2.045 -4.684 6.348 1 61.72 36 VAL B N 1
ATOM 1439 C CA . VAL B 1 36 ? -1.252 -4.617 5.125 1 61.72 36 VAL B CA 1
ATOM 1440 C C . VAL B 1 36 ? -0.234 -5.758 5.105 1 61.72 36 VAL B C 1
ATOM 1442 O O . VAL B 1 36 ? 0.393 -6.055 6.125 1 61.72 36 VAL B O 1
ATOM 1445 N N . ALA B 1 37 ? -0.314 -6.457 4.035 1 70.5 37 ALA B N 1
ATOM 1446 C CA . ALA B 1 37 ? 0.74 -7.43 3.764 1 70.5 37 ALA B CA 1
ATOM 1447 C C . ALA B 1 37 ? 1.656 -6.949 2.643 1 70.5 37 ALA B C 1
ATOM 1449 O O . ALA B 1 37 ? 1.279 -6.98 1.469 1 70.5 37 ALA B O 1
ATOM 1450 N N . TYR B 1 38 ? 2.832 -6.477 3.066 1 71 38 TYR B N 1
ATOM 1451 C CA . TYR B 1 38 ? 3.754 -5.945 2.07 1 71 38 TYR B CA 1
ATOM 1452 C C . TYR B 1 38 ? 4.246 -7.043 1.139 1 71 38 TYR B C 1
ATOM 1454 O O . TYR B 1 38 ? 4.383 -6.832 -0.069 1 71 38 TYR B O 1
ATOM 1462 N N . LEU B 1 39 ? 4.598 -8.047 1.845 1 79.44 39 LEU B N 1
ATOM 1463 C CA . LEU B 1 39 ? 4.988 -9.234 1.095 1 79.44 39 LEU B CA 1
ATOM 1464 C C . LEU B 1 39 ? 3.963 -10.352 1.275 1 79.44 39 LEU B C 1
ATOM 1466 O O . LEU B 1 39 ? 3.521 -10.617 2.395 1 79.44 39 LEU B O 1
ATOM 1470 N N . VAL B 1 40 ? 3.535 -10.836 0.137 1 82.94 40 VAL B N 1
ATOM 1471 C CA . VAL B 1 40 ? 2.625 -11.977 0.181 1 82.94 40 VAL B CA 1
ATOM 1472 C C . VAL B 1 40 ? 3.299 -13.203 -0.434 1 82.94 40 VAL B C 1
ATOM 1474 O O . VAL B 1 40 ? 3.688 -13.18 -1.605 1 82.94 40 VAL B O 1
ATOM 1477 N N . ASP B 1 41 ? 3.461 -14.203 0.429 1 87.88 41 ASP B N 1
ATOM 1478 C CA . ASP B 1 41 ? 4.016 -15.469 -0.04 1 87.88 41 ASP B CA 1
ATOM 1479 C C . ASP B 1 41 ? 2.906 -16.484 -0.327 1 87.88 41 ASP B C 1
ATOM 1481 O O . ASP B 1 41 ? 2.08 -16.766 0.543 1 87.88 41 ASP B O 1
ATOM 1485 N N . CYS B 1 42 ? 2.994 -16.969 -1.511 1 90.44 42 CYS B N 1
ATOM 1486 C CA . CYS B 1 42 ? 2.008 -17.969 -1.915 1 90.44 42 CYS B CA 1
ATOM 1487 C C . CYS B 1 42 ? 2.676 -19.297 -2.248 1 90.44 42 CYS B C 1
ATOM 1489 O O . CYS B 1 42 ? 3.547 -19.359 -3.119 1 90.44 42 CYS B O 1
ATOM 1491 N N . GLN B 1 43 ? 2.316 -20.281 -1.481 1 93.19 43 GLN B N 1
ATOM 1492 C CA . GLN B 1 43 ? 2.766 -21.625 -1.814 1 93.19 43 GLN B CA 1
ATOM 1493 C C . GLN B 1 43 ? 1.83 -22.281 -2.824 1 93.19 43 GLN B C 1
ATOM 1495 O O . GLN B 1 43 ? 0.635 -22.438 -2.562 1 93.19 43 GLN B O 1
ATOM 1500 N N . VAL B 1 44 ? 2.4 -22.688 -4.004 1 95.31 44 VAL B N 1
ATOM 1501 C CA . VAL B 1 44 ? 1.625 -23.328 -5.062 1 95.31 44 VAL B CA 1
ATOM 1502 C C . VAL B 1 44 ? 2.012 -24.812 -5.172 1 95.31 44 VAL B C 1
ATOM 1504 O O . VAL B 1 44 ? 3.195 -25.141 -5.246 1 95.31 44 VAL B O 1
ATOM 1507 N N . ASN B 1 45 ? 1.023 -25.688 -5.098 1 95.31 45 ASN B N 1
ATOM 1508 C CA . ASN B 1 45 ? 1.202 -27.109 -5.332 1 95.31 45 ASN B CA 1
ATOM 1509 C C . ASN B 1 45 ? 0.296 -27.609 -6.453 1 95.31 45 ASN B C 1
ATOM 1511 O O . ASN B 1 45 ? -0.916 -27.391 -6.426 1 95.31 45 ASN B O 1
ATOM 1515 N N . ALA B 1 46 ? 0.935 -28.25 -7.449 1 96.06 46 ALA B N 1
ATOM 1516 C CA . ALA B 1 46 ? 0.155 -28.781 -8.562 1 96.06 46 ALA B CA 1
ATOM 1517 C C . ALA B 1 46 ? 0.624 -30.172 -8.945 1 96.06 46 ALA B C 1
ATOM 1519 O O . ALA B 1 46 ? 1.812 -30.484 -8.844 1 96.06 46 ALA B O 1
ATOM 1520 N N . SER B 1 47 ? -0.337 -31 -9.344 1 96.75 47 SER B N 1
ATOM 1521 C CA . SER B 1 47 ? -0.024 -32.344 -9.82 1 96.75 47 SER B CA 1
ATOM 1522 C C . SER B 1 47 ? -1.035 -32.812 -10.859 1 96.75 47 SER B C 1
ATOM 1524 O O . SER B 1 47 ? -2.119 -32.25 -10.984 1 96.75 47 SER B O 1
ATOM 1526 N N . TYR B 1 48 ? -0.609 -33.812 -11.641 1 96.31 48 TYR B N 1
ATOM 1527 C CA . TYR B 1 48 ? -1.451 -34.344 -12.711 1 96.31 48 TYR B CA 1
ATOM 1528 C C . TYR B 1 48 ? -1.945 -35.719 -12.367 1 96.31 48 TYR B C 1
ATOM 1530 O O . TYR B 1 48 ? -1.158 -36.594 -11.977 1 96.31 48 TYR B O 1
ATOM 1538 N N . HIS B 1 49 ? -3.285 -35.938 -12.555 1 94.31 49 HIS B N 1
ATOM 1539 C CA . HIS B 1 49 ? -3.902 -37.219 -12.242 1 94.31 49 HIS B CA 1
ATOM 1540 C C . HIS B 1 49 ? -4.863 -37.625 -13.344 1 94.31 49 HIS B C 1
ATOM 1542 O O . HIS B 1 49 ? -5.875 -38.281 -13.078 1 94.31 49 HIS B O 1
ATOM 1548 N N . GLY B 1 50 ? -4.59 -37.25 -14.539 1 91.69 50 GLY B N 1
ATOM 1549 C CA . GLY B 1 50 ? -5.441 -37.594 -15.664 1 91.69 50 GLY B CA 1
ATOM 1550 C C . GLY B 1 50 ? -5.254 -39.031 -16.109 1 91.69 50 GLY B C 1
ATOM 1551 O O . GLY B 1 50 ? -4.664 -39.844 -15.398 1 91.69 50 GLY B O 1
ATOM 1552 N N . ILE B 1 51 ? -5.844 -39.344 -17.219 1 90.06 51 ILE B N 1
ATOM 1553 C CA . ILE B 1 51 ? -5.867 -40.719 -17.75 1 90.06 51 ILE B CA 1
ATOM 1554 C C . ILE B 1 51 ? -4.449 -41.156 -18.094 1 90.06 51 ILE B C 1
ATOM 1556 O O . ILE B 1 51 ? -4.082 -42.312 -17.859 1 90.06 51 ILE B O 1
ATOM 1560 N N . GLN B 1 52 ? -3.619 -40.219 -18.547 1 91.31 52 GLN B N 1
ATOM 1561 C CA . GLN B 1 52 ? -2.225 -40.5 -18.859 1 91.31 52 GLN B CA 1
ATOM 1562 C C . GLN B 1 52 ? -1.346 -40.344 -17.609 1 91.31 52 GLN B C 1
ATOM 1564 O O . GLN B 1 52 ? -1.796 -39.844 -16.594 1 91.31 52 GLN B O 1
ATOM 1569 N N . ASN B 1 53 ? -0.167 -40.875 -17.766 1 93.75 53 ASN B N 1
ATOM 1570 C CA . ASN B 1 53 ? 0.769 -40.781 -16.641 1 93.75 53 ASN B CA 1
ATOM 1571 C C . ASN B 1 53 ? 1.354 -39.375 -16.516 1 93.75 53 ASN B C 1
ATOM 1573 O O . ASN B 1 53 ? 1.916 -39.031 -15.477 1 93.75 53 ASN B O 1
ATOM 1577 N N . LYS B 1 54 ? 1.337 -38.719 -17.609 1 96.12 54 LYS B N 1
ATOM 1578 C CA . LYS B 1 54 ? 1.806 -37.312 -17.594 1 96.12 54 LYS B CA 1
ATOM 1579 C C . LYS B 1 54 ? 0.99 -36.469 -18.547 1 96.12 54 LYS B C 1
ATOM 1581 O O . LYS B 1 54 ? 0.42 -36.969 -19.516 1 96.12 54 LYS B O 1
ATOM 1586 N N . SER B 1 55 ? 0.97 -35.156 -18.234 1 94.75 55 SER B N 1
ATOM 1587 C CA . SER B 1 55 ? 0.315 -34.219 -19.141 1 94.75 55 SER B CA 1
ATOM 1588 C C . SER B 1 55 ? 1.21 -33.875 -20.328 1 94.75 55 SER B C 1
ATOM 1590 O O . SER B 1 55 ? 2.369 -34.281 -20.375 1 94.75 55 SER B O 1
ATOM 1592 N N . ASN B 1 56 ? 0.575 -33.156 -21.344 1 95.19 56 ASN B N 1
ATOM 1593 C CA . ASN B 1 56 ? 1.412 -32.406 -22.266 1 95.19 56 ASN B CA 1
ATOM 1594 C C . ASN B 1 56 ? 2.012 -31.172 -21.609 1 95.19 56 ASN B C 1
ATOM 1596 O O . ASN B 1 56 ? 2.225 -31.141 -20.391 1 95.19 56 ASN B O 1
ATOM 1600 N N . LEU B 1 57 ? 2.426 -30.172 -22.406 1 95.44 57 LEU B N 1
ATOM 1601 C CA . LEU B 1 57 ? 2.824 -28.875 -21.891 1 95.44 57 LEU B CA 1
ATOM 1602 C C . LEU B 1 57 ? 1.763 -28.312 -20.953 1 95.44 57 LEU B C 1
ATOM 1604 O O . LEU B 1 57 ? 0.592 -28.203 -21.328 1 95.44 57 LEU B O 1
ATOM 1608 N N . ALA B 1 58 ? 2.209 -28.156 -19.719 1 96.75 58 ALA B N 1
ATOM 1609 C CA . ALA B 1 58 ? 1.294 -27.656 -18.688 1 96.75 58 ALA B CA 1
ATOM 1610 C C . ALA B 1 58 ? 1.556 -26.172 -18.406 1 96.75 58 ALA B C 1
ATOM 1612 O O . ALA B 1 58 ? 2.688 -25.703 -18.531 1 96.75 58 ALA B O 1
ATOM 1613 N N . VAL B 1 59 ? 0.508 -25.484 -18 1 97.38 59 VAL B N 1
ATOM 1614 C CA . VAL B 1 59 ? 0.6 -24.047 -17.703 1 97.38 59 VAL B CA 1
ATOM 1615 C C . VAL B 1 59 ? -0.04 -23.766 -16.344 1 97.38 59 VAL B C 1
ATOM 1617 O O . VAL B 1 59 ? -1.136 -24.266 -16.047 1 97.38 59 VAL B O 1
ATOM 1620 N N . ILE B 1 60 ? 0.706 -23.078 -15.5 1 96.94 60 ILE B N 1
ATOM 1621 C CA . ILE B 1 60 ? 0.128 -22.531 -14.273 1 96.94 60 ILE B CA 1
ATOM 1622 C C . ILE B 1 60 ? -0.009 -21.016 -14.406 1 96.94 60 ILE B C 1
ATOM 1624 O O . ILE B 1 60 ? 0.978 -20.312 -14.648 1 96.94 60 ILE B O 1
ATOM 1628 N N . ASP B 1 61 ? -1.278 -20.547 -14.266 1 95.81 61 ASP B N 1
ATOM 1629 C CA . ASP B 1 61 ? -1.626 -19.125 -14.375 1 95.81 61 ASP B CA 1
ATOM 1630 C C . ASP B 1 61 ? -1.93 -18.531 -13 1 95.81 61 ASP B C 1
ATOM 1632 O O . ASP B 1 61 ? -2.967 -18.828 -12.398 1 95.81 61 ASP B O 1
ATOM 1636 N N . ILE B 1 62 ? -1.033 -17.656 -12.5 1 96.06 62 ILE B N 1
ATOM 1637 C CA . ILE B 1 62 ? -1.142 -17.078 -11.164 1 96.06 62 ILE B CA 1
ATOM 1638 C C . ILE B 1 62 ? -1.448 -15.586 -11.266 1 96.06 62 ILE B C 1
ATOM 1640 O O . ILE B 1 62 ? -0.606 -14.797 -11.711 1 96.06 62 ILE B O 1
ATOM 1644 N N . PRO B 1 63 ? -2.611 -15.211 -10.836 1 93.62 63 PRO B N 1
ATOM 1645 C CA . PRO B 1 63 ? -2.902 -13.773 -10.852 1 93.62 63 PRO B CA 1
ATOM 1646 C C . PRO B 1 63 ? -2.146 -13.016 -9.766 1 93.62 63 PRO B C 1
ATOM 1648 O O . PRO B 1 63 ? -1.873 -13.562 -8.695 1 93.62 63 PRO B O 1
ATOM 1651 N N . LEU B 1 64 ? -1.812 -11.82 -10.164 1 89 64 LEU B N 1
ATOM 1652 C CA . LEU B 1 64 ? -1.313 -10.922 -9.125 1 89 64 LEU B CA 1
ATOM 1653 C C . LEU B 1 64 ? -2.467 -10.297 -8.352 1 89 64 LEU B C 1
ATOM 1655 O O . LEU B 1 64 ? -3.541 -10.062 -8.906 1 89 64 LEU B O 1
ATOM 1659 N N . LEU B 1 65 ? -2.266 -10.117 -7.07 1 82 65 LEU B N 1
ATOM 1660 C CA . LEU B 1 65 ? -3.23 -9.383 -6.258 1 82 65 LEU B CA 1
ATOM 1661 C C . LEU B 1 65 ? -3.275 -7.918 -6.664 1 82 65 LEU B C 1
ATOM 1663 O O . LEU B 1 65 ? -2.277 -7.367 -7.137 1 82 65 LEU B O 1
ATOM 1667 N N . SER B 1 66 ? -4.469 -7.305 -6.484 1 73.06 66 SER B N 1
ATOM 1668 C CA . SER B 1 66 ? -4.59 -5.883 -6.793 1 73.06 66 SER B CA 1
ATOM 1669 C C . SER B 1 66 ? -3.596 -5.055 -5.988 1 73.06 66 SER B C 1
ATOM 1671 O O . SER B 1 66 ? -3.484 -5.219 -4.773 1 73.06 66 SER B O 1
ATOM 1673 N N . GLY B 1 67 ? -2.822 -4.234 -6.719 1 72.25 67 GLY B N 1
ATOM 1674 C CA . GLY B 1 67 ? -1.862 -3.367 -6.055 1 72.25 67 GLY B CA 1
ATOM 1675 C C . GLY B 1 67 ? -0.525 -4.039 -5.805 1 72.25 67 GLY B C 1
ATOM 1676 O O . GLY B 1 67 ? 0.373 -3.443 -5.207 1 72.25 67 GLY B O 1
ATOM 1677 N N . TYR B 1 68 ? -0.429 -5.262 -6.289 1 79.44 68 TYR B N 1
ATOM 1678 C CA . TYR B 1 68 ? 0.812 -5.992 -6.051 1 79.44 68 TYR B CA 1
ATOM 1679 C C . TYR B 1 68 ? 1.553 -6.246 -7.355 1 79.44 68 TYR B C 1
ATOM 1681 O O . TYR B 1 68 ? 0.947 -6.25 -8.43 1 79.44 68 TYR B O 1
ATOM 1689 N N . ILE B 1 69 ? 2.93 -6.383 -7.184 1 83.81 69 ILE B N 1
ATOM 1690 C CA . ILE B 1 69 ? 3.797 -6.809 -8.273 1 83.81 69 ILE B CA 1
ATOM 1691 C C . ILE B 1 69 ? 4.648 -7.996 -7.824 1 83.81 69 ILE B C 1
ATOM 1693 O O . ILE B 1 69 ? 4.664 -8.344 -6.641 1 83.81 69 ILE B O 1
ATOM 1697 N N . MET B 1 70 ? 5.312 -8.641 -8.812 1 89.75 70 MET B N 1
ATOM 1698 C CA . MET B 1 70 ? 6.195 -9.75 -8.461 1 89.75 70 MET B CA 1
ATOM 1699 C C . MET B 1 70 ? 7.441 -9.25 -7.742 1 89.75 70 MET B C 1
ATOM 1701 O O . MET B 1 70 ? 8.031 -8.242 -8.141 1 89.75 70 MET B O 1
ATOM 1705 N N . GLU B 1 71 ? 7.797 -9.867 -6.645 1 86.62 71 GLU B N 1
ATOM 1706 C CA . GLU B 1 71 ? 9.086 -9.602 -6.012 1 86.62 71 GLU B CA 1
ATOM 1707 C C . GLU B 1 71 ? 10.234 -10.109 -6.871 1 86.62 71 GLU B C 1
ATOM 1709 O O . GLU B 1 71 ? 10.211 -11.25 -7.344 1 86.62 71 GLU B O 1
ATOM 1714 N N . ASP B 1 72 ? 11.18 -9.359 -7.121 1 87.88 72 ASP B N 1
ATOM 1715 C CA . ASP B 1 72 ? 12.203 -9.609 -8.133 1 87.88 72 ASP B CA 1
ATOM 1716 C C . ASP B 1 72 ? 12.953 -10.898 -7.848 1 87.88 72 ASP B C 1
ATOM 1718 O O . ASP B 1 72 ? 13.203 -11.695 -8.758 1 87.88 72 ASP B O 1
ATOM 1722 N N . ASN B 1 73 ? 13.391 -11.078 -6.637 1 91.38 73 ASN B N 1
ATOM 1723 C CA . ASN B 1 73 ? 14.102 -12.312 -6.32 1 91.38 73 ASN B CA 1
ATOM 1724 C C . ASN B 1 73 ? 13.234 -13.539 -6.566 1 91.38 73 ASN B C 1
ATOM 1726 O O . ASN B 1 73 ? 13.727 -14.578 -7.023 1 91.38 73 ASN B O 1
ATOM 1730 N N . SER B 1 74 ? 11.961 -13.391 -6.191 1 92.94 74 SER B N 1
ATOM 1731 C CA . SER B 1 74 ? 11.023 -14.477 -6.453 1 92.94 74 SER B CA 1
ATOM 1732 C C . SER B 1 74 ? 10.922 -14.773 -7.945 1 92.94 74 SER B C 1
ATOM 1734 O O . SER B 1 74 ? 10.961 -15.938 -8.352 1 92.94 74 SER B O 1
ATOM 1736 N N . LEU B 1 75 ? 10.852 -13.828 -8.75 1 94.44 75 LEU B N 1
ATOM 1737 C CA . LEU B 1 75 ? 10.758 -13.977 -10.195 1 94.44 75 LEU B CA 1
ATOM 1738 C C . LEU B 1 75 ? 12 -14.656 -10.758 1 94.44 75 LEU B C 1
ATOM 1740 O O . LEU B 1 75 ? 11.906 -15.57 -11.57 1 94.44 75 LEU B O 1
ATOM 1744 N N . SER B 1 76 ? 13.094 -14.211 -10.281 1 95.81 76 SER B N 1
ATOM 1745 C CA . SER B 1 76 ? 14.359 -14.773 -10.742 1 95.81 76 SER B CA 1
ATOM 1746 C C . SER B 1 76 ? 14.461 -16.25 -10.391 1 95.81 76 SER B C 1
ATOM 1748 O O . SER B 1 76 ? 14.898 -17.062 -11.211 1 95.81 76 SER B O 1
ATOM 1750 N N . LYS B 1 77 ? 14.062 -16.562 -9.195 1 96.5 77 LYS B N 1
ATOM 1751 C CA . LYS B 1 77 ? 14.078 -17.953 -8.758 1 96.5 77 LYS B CA 1
ATOM 1752 C C . LYS B 1 77 ? 13.172 -18.812 -9.625 1 96.5 77 LYS B C 1
ATOM 1754 O O . LYS B 1 77 ? 13.555 -19.906 -10.039 1 96.5 77 LYS B O 1
ATOM 1759 N N . LEU B 1 78 ? 12.016 -18.328 -9.953 1 97.38 78 LEU B N 1
ATOM 1760 C CA . LEU B 1 78 ? 11.062 -19.078 -10.766 1 97.38 78 LEU B CA 1
ATOM 1761 C C . LEU B 1 78 ? 11.594 -19.281 -12.18 1 97.38 78 LEU B C 1
ATOM 1763 O O . LEU B 1 78 ? 11.406 -20.344 -12.773 1 97.38 78 LEU B O 1
ATOM 1767 N N . ARG B 1 79 ? 12.25 -18.328 -12.695 1 96.62 79 ARG B N 1
ATOM 1768 C CA . ARG B 1 79 ? 12.797 -18.422 -14.047 1 96.62 79 ARG B CA 1
ATOM 1769 C C . ARG B 1 79 ? 13.898 -19.469 -14.117 1 96.62 79 A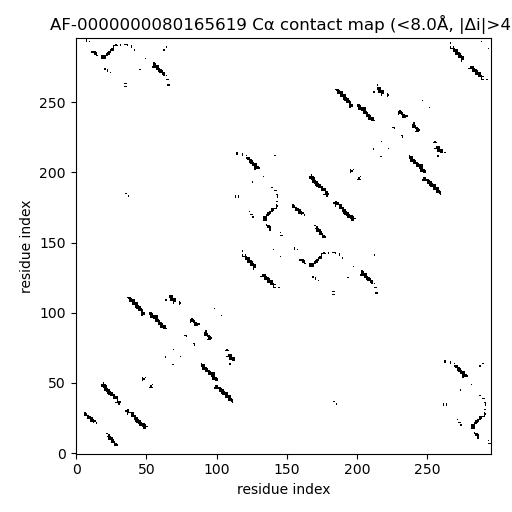RG B C 1
ATOM 1771 O O . ARG B 1 79 ? 14.125 -20.062 -15.172 1 96.62 79 ARG B O 1
ATOM 1778 N N . SER B 1 80 ? 14.539 -19.625 -12.992 1 97 80 SER B N 1
ATOM 1779 C CA . SER B 1 80 ? 15.586 -20.656 -12.953 1 97 80 SER B CA 1
ATOM 1780 C C . SER B 1 80 ? 14.984 -22.047 -12.789 1 97 80 SER B C 1
ATOM 1782 O O . SER B 1 80 ? 15.586 -23.047 -13.203 1 97 80 SER B O 1
ATOM 1784 N N . MET B 1 81 ? 13.812 -22.125 -12.227 1 96.81 81 MET B N 1
ATOM 1785 C CA . MET B 1 81 ? 13.188 -23.406 -11.875 1 96.81 81 MET B CA 1
ATOM 1786 C C . MET B 1 81 ? 12.383 -23.953 -13.047 1 96.81 81 MET B C 1
ATOM 1788 O O . MET B 1 81 ? 12.195 -25.172 -13.156 1 96.81 81 MET B O 1
ATOM 1792 N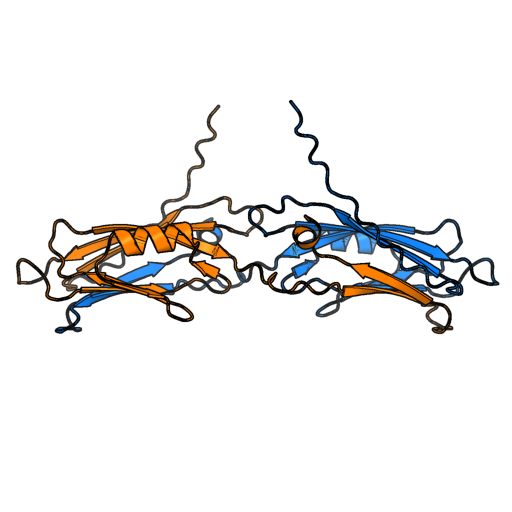 N . PHE B 1 82 ? 11.922 -23.094 -13.93 1 97.5 82 PHE B N 1
ATOM 1793 C CA . PHE B 1 82 ? 10.984 -23.531 -14.953 1 97.5 82 PHE B CA 1
ATOM 1794 C C . PHE B 1 82 ? 11.484 -23.156 -16.344 1 97.5 82 PHE B C 1
ATOM 1796 O O . PHE B 1 82 ? 12.203 -22.172 -16.5 1 97.5 82 PHE B O 1
ATOM 1803 N N . PRO B 1 83 ? 11.094 -23.953 -17.344 1 97.12 83 PRO B N 1
ATOM 1804 C CA . PRO B 1 83 ? 11.555 -23.672 -18.703 1 97.12 83 PRO B CA 1
ATOM 1805 C C . PRO B 1 83 ? 11.18 -22.281 -19.188 1 97.12 83 PRO B C 1
ATOM 1807 O O . PRO B 1 83 ? 11.945 -21.641 -19.922 1 97.12 83 PRO B O 1
ATOM 1810 N N . LYS B 1 84 ? 10.008 -21.875 -18.844 1 97.12 84 LYS B N 1
ATOM 1811 C CA . LYS B 1 84 ? 9.547 -20.562 -19.281 1 97.12 84 LYS B CA 1
ATOM 1812 C C . LYS B 1 84 ? 8.633 -19.922 -18.234 1 97.12 84 LYS B C 1
ATOM 1814 O O . LYS B 1 84 ? 7.738 -20.594 -17.703 1 97.12 84 LYS B O 1
ATOM 1819 N N . VAL B 1 85 ? 8.922 -18.672 -17.938 1 97.44 85 VAL B N 1
ATOM 1820 C CA . VAL B 1 85 ? 8.109 -17.844 -17.047 1 97.44 85 VAL B CA 1
ATOM 1821 C C . VAL B 1 85 ? 7.844 -16.484 -17.688 1 97.44 85 VAL B C 1
ATOM 1823 O O . VAL B 1 85 ? 8.773 -15.797 -18.109 1 97.44 85 VAL B O 1
ATOM 1826 N N . GLU B 1 86 ? 6.52 -16.203 -17.812 1 95.69 86 GLU B N 1
ATOM 1827 C CA . GLU B 1 86 ? 6.125 -14.93 -18.406 1 95.69 86 GLU B CA 1
ATOM 1828 C C . GLU B 1 86 ? 5.379 -14.055 -17.406 1 95.69 86 GLU B C 1
ATOM 1830 O O . GLU B 1 86 ? 4.395 -14.492 -16.797 1 95.69 86 GLU B O 1
ATOM 1835 N N . GLN B 1 87 ? 5.98 -12.867 -17.219 1 92.56 87 GLN B N 1
ATOM 1836 C CA . GLN B 1 87 ? 5.246 -11.883 -16.438 1 92.56 87 GLN B CA 1
ATOM 1837 C C . GLN B 1 87 ? 4.371 -11.008 -17.328 1 92.56 87 GLN B C 1
ATOM 1839 O O . GLN B 1 87 ? 4.883 -10.266 -18.172 1 92.56 87 GLN B O 1
ATOM 1844 N N . MET B 1 88 ? 3.047 -11.172 -17.094 1 87.56 88 MET B N 1
ATOM 1845 C CA . MET B 1 88 ? 2.08 -10.32 -17.781 1 87.56 88 MET B CA 1
ATOM 1846 C C . MET B 1 88 ? 1.616 -9.188 -16.859 1 87.56 88 MET B C 1
ATOM 1848 O O . MET B 1 88 ? 2.158 -9 -15.773 1 87.56 88 MET B O 1
ATOM 1852 N N . LYS B 1 89 ? 0.808 -8.258 -17.312 1 78.81 89 LYS B N 1
ATOM 1853 C CA . LYS B 1 89 ? 0.36 -7.105 -16.531 1 78.81 89 LYS B CA 1
ATOM 1854 C C . LYS B 1 89 ? -0.184 -7.535 -15.18 1 78.81 89 LYS B C 1
ATOM 1856 O O . LYS B 1 89 ? 0.277 -7.055 -14.141 1 78.81 89 LYS B O 1
ATOM 1861 N N . ASN B 1 90 ? -1.055 -8.523 -15.055 1 80.94 90 ASN B N 1
ATOM 1862 C CA . ASN B 1 90 ? -1.675 -8.906 -13.789 1 80.94 90 ASN B CA 1
ATOM 1863 C C . ASN B 1 90 ? -1.602 -10.414 -13.57 1 80.94 90 ASN B C 1
ATOM 1865 O O . ASN B 1 90 ? -2.379 -10.969 -12.797 1 80.94 90 ASN B O 1
ATOM 1869 N N . HIS B 1 91 ? -0.617 -11.07 -14.281 1 92.56 91 HIS B N 1
ATOM 1870 C CA . HIS B 1 91 ? -0.491 -12.523 -14.148 1 92.56 91 HIS B CA 1
ATOM 1871 C C . HIS B 1 91 ? 0.967 -12.961 -14.234 1 92.56 91 HIS B C 1
ATOM 1873 O O . HIS B 1 91 ? 1.761 -12.344 -14.953 1 92.56 91 HIS B O 1
ATOM 1879 N N . LEU B 1 92 ? 1.267 -13.914 -13.523 1 96 92 LEU B N 1
ATOM 1880 C CA . LEU B 1 92 ? 2.475 -14.703 -13.727 1 96 92 LEU B CA 1
ATOM 1881 C C . LEU B 1 92 ? 2.143 -16.047 -14.359 1 96 92 LEU B C 1
ATOM 1883 O O . LEU B 1 92 ? 1.358 -16.828 -13.812 1 96 92 LEU B O 1
ATOM 1887 N N . ILE B 1 93 ? 2.705 -16.312 -15.609 1 97.38 93 ILE B N 1
ATOM 1888 C CA . ILE B 1 93 ? 2.445 -17.547 -16.328 1 97.38 93 ILE B CA 1
ATOM 1889 C C . ILE B 1 93 ? 3.678 -18.453 -16.266 1 97.38 93 ILE B C 1
ATOM 1891 O O . ILE B 1 93 ? 4.762 -18.062 -16.703 1 97.38 93 ILE B O 1
ATOM 1895 N N . VAL B 1 94 ? 3.506 -19.625 -15.719 1 97.75 94 VAL B N 1
ATOM 1896 C CA . VAL B 1 94 ? 4.586 -20.594 -15.586 1 97.75 94 VAL B CA 1
ATOM 1897 C C . VAL B 1 94 ? 4.34 -21.766 -16.531 1 97.75 94 VAL B C 1
ATOM 1899 O O . VAL B 1 94 ? 3.291 -22.422 -16.469 1 97.75 94 VAL B O 1
ATOM 1902 N N . TYR B 1 95 ? 5.32 -22.047 -17.344 1 97.19 95 TYR B N 1
ATOM 1903 C CA . TYR B 1 95 ? 5.238 -23.188 -18.266 1 97.19 95 TYR B CA 1
ATOM 1904 C C . TYR B 1 95 ? 6.094 -24.344 -17.781 1 97.19 95 TYR B C 1
ATOM 1906 O O . TYR B 1 95 ? 7.215 -24.141 -17.297 1 97.19 95 TYR B O 1
ATOM 1914 N N . LEU B 1 96 ? 5.484 -25.453 -17.906 1 97.38 96 LEU B N 1
ATOM 1915 C CA . LEU B 1 96 ? 6.184 -26.703 -17.625 1 97.38 96 LEU B CA 1
ATOM 1916 C C . LEU B 1 96 ? 6.137 -27.641 -18.828 1 97.38 96 LEU B C 1
ATOM 1918 O O . LEU B 1 96 ? 5.121 -27.703 -19.516 1 97.38 96 LEU B O 1
ATOM 1922 N N . ASP B 1 97 ? 7.188 -28.375 -19.031 1 97.19 97 ASP B N 1
ATOM 1923 C CA . ASP B 1 97 ? 7.203 -29.328 -20.141 1 97.19 97 ASP B CA 1
ATOM 1924 C C . ASP B 1 97 ? 6.098 -30.375 -19.984 1 97.19 97 ASP B C 1
ATOM 1926 O O . ASP B 1 97 ? 5.477 -30.781 -20.969 1 97.19 97 ASP B O 1
ATOM 1930 N N . ASP B 1 98 ? 5.926 -30.859 -18.812 1 97.25 98 ASP B N 1
ATOM 1931 C CA . ASP B 1 98 ? 4.879 -31.797 -18.422 1 97.25 98 ASP B CA 1
ATOM 1932 C C . ASP B 1 98 ? 4.68 -31.828 -16.922 1 97.25 98 ASP B C 1
ATOM 1934 O O . ASP B 1 98 ? 5.406 -31.156 -16.172 1 97.25 98 ASP B O 1
ATOM 1938 N N . MET B 1 99 ? 3.578 -32.5 -16.5 1 96.69 99 MET B N 1
ATOM 1939 C CA . MET B 1 99 ? 3.312 -32.656 -15.078 1 96.69 99 MET B CA 1
ATOM 1940 C C . MET B 1 99 ? 2.834 -34.094 -14.789 1 96.69 99 MET B C 1
ATOM 1942 O O . MET B 1 99 ? 2.021 -34.625 -15.531 1 96.69 99 MET B O 1
ATOM 1946 N N . THR B 1 100 ? 3.404 -34.688 -13.805 1 97.19 100 THR B N 1
ATOM 1947 C CA . THR B 1 100 ? 3.014 -36.031 -13.344 1 97.19 100 THR B CA 1
ATOM 1948 C C . THR B 1 100 ? 2.355 -35.938 -11.969 1 97.19 100 THR B C 1
ATOM 1950 O O . THR B 1 100 ? 2.131 -34.844 -11.445 1 97.19 100 THR B O 1
ATOM 1953 N N . SER B 1 101 ? 2.045 -37.094 -11.398 1 95.62 101 SER B N 1
ATOM 1954 C CA . SER B 1 101 ? 1.418 -37.156 -10.086 1 95.62 101 SER B CA 1
ATOM 1955 C C . SER B 1 101 ? 2.391 -36.719 -8.992 1 95.62 101 SER B C 1
ATOM 1957 O O . SER B 1 101 ? 1.975 -36.375 -7.883 1 95.62 101 SER B O 1
ATOM 1959 N N . GLU B 1 102 ? 3.777 -36.812 -9.242 1 95.25 102 GLU B N 1
ATOM 1960 C CA . GLU B 1 102 ? 4.754 -36.312 -8.281 1 95.25 102 GLU B CA 1
ATOM 1961 C C . GLU B 1 102 ? 4.543 -34.812 -8.008 1 95.25 102 GLU B C 1
ATOM 1963 O O . GLU B 1 102 ? 4.73 -34.344 -6.879 1 95.25 102 GLU B O 1
ATOM 1968 N N . GLY B 1 103 ? 4.203 -34.094 -9.094 1 96.69 103 GLY B N 1
ATOM 1969 C CA . GLY B 1 103 ? 3.764 -32.719 -8.992 1 96.69 103 GLY B CA 1
ATOM 1970 C C . GLY B 1 103 ? 4.91 -31.734 -8.805 1 96.69 103 GLY B C 1
ATOM 1971 O O . GLY B 1 103 ? 6.078 -32.125 -8.875 1 96.69 103 GLY B O 1
ATOM 1972 N N . VAL B 1 104 ? 4.602 -30.484 -8.734 1 96.94 104 VAL B N 1
ATOM 1973 C CA . VAL B 1 104 ? 5.539 -29.391 -8.477 1 96.94 104 VAL B CA 1
ATOM 1974 C C . VAL B 1 104 ? 5.062 -28.578 -7.273 1 96.94 104 VAL B C 1
ATOM 1976 O O . VAL B 1 104 ? 3.861 -28.5 -7.004 1 96.94 104 VAL B O 1
ATOM 1979 N N . SER B 1 105 ? 6.008 -28.047 -6.496 1 96.81 105 SER B N 1
ATOM 1980 C CA . SER B 1 105 ? 5.766 -27.156 -5.367 1 96.81 105 SER B CA 1
ATOM 1981 C C . SER B 1 105 ? 6.746 -25.984 -5.367 1 96.81 105 SER B C 1
ATOM 1983 O O . SER B 1 105 ? 7.961 -26.188 -5.457 1 96.81 105 SER B O 1
ATOM 1985 N N . PHE B 1 106 ? 6.172 -24.828 -5.352 1 96.5 106 PHE B N 1
ATOM 1986 C CA . PHE B 1 106 ? 7.039 -23.656 -5.352 1 96.5 106 PHE B CA 1
ATOM 1987 C C . PHE B 1 106 ? 6.34 -22.469 -4.699 1 96.5 106 PHE B C 1
ATOM 1989 O O . PHE B 1 106 ? 5.125 -22.5 -4.508 1 96.5 106 PHE B O 1
ATOM 1996 N N . ASN B 1 107 ? 7.172 -21.453 -4.363 1 94.69 107 ASN B N 1
ATOM 1997 C CA . ASN B 1 107 ? 6.664 -20.234 -3.742 1 94.69 107 ASN B CA 1
ATOM 1998 C C . ASN B 1 107 ? 6.668 -19.062 -4.723 1 94.69 107 ASN B C 1
ATOM 2000 O O . ASN B 1 107 ? 7.57 -18.953 -5.555 1 94.69 107 ASN B O 1
ATOM 2004 N N . VAL B 1 108 ? 5.617 -18.328 -4.609 1 94.94 108 VAL B N 1
ATOM 2005 C CA . VAL B 1 108 ? 5.512 -17.047 -5.32 1 94.94 108 VAL B CA 1
ATOM 2006 C C . VAL B 1 108 ? 5.383 -15.906 -4.32 1 94.94 108 VAL B C 1
ATOM 2008 O O . VAL B 1 108 ? 4.492 -15.922 -3.465 1 94.94 108 VAL B O 1
ATOM 2011 N N . THR B 1 109 ? 6.266 -14.938 -4.457 1 91.25 109 THR B N 1
ATOM 2012 C CA . THR B 1 109 ? 6.191 -13.781 -3.57 1 91.25 109 THR B CA 1
ATOM 2013 C C . THR B 1 109 ? 5.789 -12.531 -4.344 1 91.25 109 THR B C 1
ATOM 2015 O O . THR B 1 109 ? 6.41 -12.195 -5.355 1 91.25 109 THR B O 1
ATOM 2018 N N . GLN B 1 110 ? 4.637 -12.023 -3.949 1 88.25 110 GLN B N 1
ATOM 2019 C CA . GLN B 1 110 ? 4.199 -10.742 -4.48 1 88.25 110 GLN B CA 1
ATOM 2020 C C . GLN B 1 110 ? 4.457 -9.617 -3.482 1 88.25 110 GLN B C 1
ATOM 2022 O O . GLN B 1 110 ? 4.383 -9.82 -2.27 1 88.25 110 GLN B O 1
ATOM 2027 N N . GLU B 1 111 ? 4.84 -8.422 -4.027 1 82.44 111 GLU B N 1
ATOM 2028 C CA . GLU B 1 111 ? 5.059 -7.266 -3.17 1 82.44 111 GLU B CA 1
ATOM 2029 C C . GLU B 1 111 ? 4.102 -6.129 -3.52 1 82.44 111 GLU B C 1
ATOM 2031 O O . GLU B 1 111 ? 3.777 -5.922 -4.691 1 82.44 111 GLU B O 1
ATOM 2036 N N . MET B 1 112 ? 3.607 -5.586 -2.48 1 75.5 112 MET B N 1
ATOM 2037 C CA . MET B 1 112 ? 2.738 -4.43 -2.693 1 75.5 112 MET B CA 1
ATOM 2038 C C . MET B 1 112 ? 3.479 -3.322 -3.436 1 75.5 112 MET B C 1
ATOM 2040 O O . MET B 1 112 ? 4.621 -3.006 -3.107 1 75.5 112 MET B O 1
ATOM 2044 N N . ARG B 1 113 ? 2.928 -3.088 -4.645 1 64.62 113 ARG B N 1
ATOM 2045 C CA . ARG B 1 113 ? 3.531 -1.994 -5.398 1 64.62 113 ARG B CA 1
ATOM 2046 C C . ARG B 1 113 ? 3.451 -0.685 -4.621 1 64.62 113 ARG B C 1
ATOM 2048 O O . ARG B 1 113 ? 2.361 -0.242 -4.254 1 64.62 113 ARG B O 1
ATOM 2055 N N . PRO B 1 114 ? 4.668 -0.415 -4.121 1 54.25 114 PRO B N 1
ATOM 2056 C CA . PRO B 1 114 ? 4.559 0.923 -3.533 1 54.25 114 PRO B CA 1
ATOM 2057 C C . PRO B 1 114 ? 4.016 1.956 -4.52 1 54.25 114 PRO B C 1
ATOM 2059 O O . PRO B 1 114 ? 4.277 1.864 -5.723 1 54.25 114 PRO B O 1
ATOM 2062 N N . ARG B 1 115 ? 2.832 2.219 -4.527 1 52.53 115 ARG B N 1
ATOM 2063 C CA . ARG B 1 115 ? 2.465 3.324 -5.406 1 52.53 115 ARG B CA 1
ATOM 2064 C C . ARG B 1 115 ? 3.588 4.352 -5.492 1 52.53 115 ARG B C 1
ATOM 2066 O O . ARG B 1 115 ? 3.398 5.441 -6.039 1 52.53 115 ARG B O 1
ATOM 2073 N N . VAL B 1 116 ? 4.766 4.023 -4.938 1 50.44 116 VAL B N 1
ATOM 2074 C CA . VAL B 1 116 ? 5.824 5.004 -4.715 1 50.44 116 VAL B CA 1
ATOM 2075 C C . VAL B 1 116 ? 6.422 5.434 -6.055 1 50.44 116 VAL B C 1
ATOM 2077 O O . VAL B 1 116 ? 7.375 6.215 -6.094 1 50.44 116 VAL B O 1
ATOM 2080 N N . GLU B 1 117 ? 6.355 4.719 -7.188 1 51.06 117 GLU B N 1
ATOM 2081 C CA . GLU B 1 117 ? 7.449 5.07 -8.094 1 51.06 117 GLU B CA 1
ATOM 2082 C C . GLU B 1 117 ? 7.77 6.562 -8.008 1 51.06 117 GLU B C 1
ATOM 2084 O O . GLU B 1 117 ? 8.938 6.949 -8.047 1 51.06 117 GLU B O 1
ATOM 2089 N N . ASN B 1 118 ? 6.977 7.355 -8.172 1 54.28 118 ASN B N 1
ATOM 2090 C CA . ASN B 1 118 ? 7.336 8.773 -8.219 1 54.28 118 ASN B CA 1
ATOM 2091 C C . ASN B 1 118 ? 6.496 9.594 -7.254 1 54.28 118 ASN B C 1
ATOM 2093 O O . ASN B 1 118 ? 5.465 10.156 -7.637 1 54.28 118 ASN B O 1
ATOM 2097 N N . PHE B 1 119 ? 7.02 9.219 -5.852 1 62.34 119 PHE B N 1
ATOM 2098 C CA . PHE B 1 119 ? 6.27 10.078 -4.941 1 62.34 119 PHE B CA 1
ATOM 2099 C C . PHE B 1 119 ? 6.703 11.531 -5.098 1 62.34 119 PHE B C 1
ATOM 2101 O O . PHE B 1 119 ? 7.812 11.906 -4.699 1 62.34 119 PHE B O 1
ATOM 2108 N N . GLN B 1 120 ? 5.965 12.148 -5.992 1 71.44 120 GLN B N 1
ATOM 2109 C CA . GLN B 1 120 ? 6.199 13.586 -6.012 1 71.44 120 GLN B CA 1
ATOM 2110 C C . GLN B 1 120 ? 5.785 14.234 -4.691 1 71.44 120 GLN B C 1
ATOM 2112 O O . GLN B 1 120 ? 4.773 13.844 -4.098 1 71.44 120 GLN B O 1
ATOM 2117 N N . PRO B 1 121 ? 6.781 15.102 -4.223 1 83.12 121 PRO B N 1
ATOM 2118 C CA . PRO B 1 121 ? 6.348 15.828 -3.027 1 83.12 121 PRO B CA 1
ATOM 2119 C C . PRO B 1 121 ? 5.012 16.547 -3.225 1 83.12 121 PRO B C 1
ATOM 2121 O O . PRO B 1 121 ? 4.68 16.938 -4.344 1 83.12 121 PRO B O 1
ATOM 2124 N N . ARG B 1 122 ? 4.273 16.5 -2.174 1 86 122 ARG B N 1
ATOM 2125 C CA . ARG B 1 122 ? 3.035 17.266 -2.174 1 86 122 ARG B CA 1
ATOM 2126 C C . ARG B 1 122 ? 3.189 18.547 -1.367 1 86 122 ARG B C 1
ATOM 2128 O O . ARG B 1 122 ? 4.008 18.625 -0.449 1 86 122 ARG B O 1
ATOM 2135 N N . THR B 1 123 ? 2.426 19.562 -1.759 1 91.19 123 THR B N 1
ATOM 2136 C CA . THR B 1 123 ? 2.547 20.844 -1.094 1 91.19 123 THR B CA 1
ATOM 2137 C C . THR B 1 123 ? 1.527 20.969 0.035 1 91.19 123 THR B C 1
ATOM 2139 O O . THR B 1 123 ? 0.324 20.828 -0.188 1 91.19 123 THR B O 1
ATOM 2142 N N . VAL B 1 124 ? 2.039 21.141 1.193 1 94.06 124 VAL B N 1
ATOM 2143 C CA . VAL B 1 124 ? 1.207 21.531 2.324 1 94.06 124 VAL B CA 1
ATOM 2144 C C . VAL B 1 124 ? 1.097 23.062 2.379 1 94.06 124 VAL B C 1
ATOM 2146 O O . VAL B 1 124 ? 2.084 23.766 2.172 1 94.06 124 VAL B O 1
ATOM 2149 N N . GLY B 1 125 ? -0.195 23.547 2.666 1 95 125 GLY B N 1
ATOM 2150 C CA . GLY B 1 125 ? -0.374 24.984 2.715 1 95 125 GLY B CA 1
ATOM 2151 C C . GLY B 1 125 ? -0.972 25.469 4.023 1 95 125 GLY B C 1
ATOM 2152 O O . GLY B 1 125 ? -1.72 24.734 4.676 1 95 125 GLY B O 1
ATOM 2153 N N . VAL B 1 126 ? -0.544 26.703 4.352 1 96.56 126 VAL B N 1
ATOM 2154 C CA . VAL B 1 126 ? -1.206 27.453 5.414 1 96.56 126 VAL B CA 1
ATOM 2155 C C . VAL B 1 126 ? -1.57 28.844 4.902 1 96.56 126 VAL B C 1
ATOM 2157 O O . VAL B 1 126 ? -0.797 29.469 4.172 1 96.56 126 VAL B O 1
ATOM 2160 N N . TYR B 1 127 ? -2.844 29.281 5.262 1 95.38 127 TYR B N 1
ATOM 2161 C CA . TYR B 1 127 ? -3.234 30.609 4.773 1 95.38 127 TYR B CA 1
ATOM 2162 C C . TYR B 1 127 ? -4.32 31.219 5.652 1 95.38 127 TYR B C 1
ATOM 2164 O O . TYR B 1 127 ? -5.016 30.5 6.375 1 95.38 127 TYR B O 1
ATOM 2172 N N . ASP B 1 128 ? -4.301 32.562 5.609 1 95.5 128 ASP B N 1
ATOM 2173 C CA . ASP B 1 128 ? -5.422 33.281 6.207 1 95.5 128 ASP B CA 1
ATOM 2174 C C . ASP B 1 128 ? -6.684 33.156 5.355 1 95.5 128 ASP B C 1
ATOM 2176 O O . ASP B 1 128 ? -6.676 33.469 4.168 1 95.5 128 ASP B O 1
ATOM 2180 N N . TYR B 1 129 ? -7.719 32.75 6.008 1 94.62 129 TYR B N 1
ATOM 2181 C CA . TYR B 1 129 ? -8.945 32.406 5.297 1 94.62 129 TYR B CA 1
ATOM 2182 C C . TYR B 1 129 ? -9.523 33.656 4.605 1 94.62 129 TYR B C 1
ATOM 2184 O O . TYR B 1 129 ? -10.047 33.562 3.494 1 94.62 129 TYR B O 1
ATOM 2192 N N . TYR B 1 130 ? -9.453 34.812 5.184 1 93.94 130 TYR B N 1
ATOM 2193 C CA . TYR B 1 130 ? -10.055 36.031 4.672 1 93.94 130 TYR B CA 1
ATOM 2194 C C . TYR B 1 130 ? -9.055 36.812 3.848 1 93.94 130 TYR B C 1
ATOM 2196 O O . TYR B 1 130 ? -9.438 37.656 3.037 1 93.94 130 TYR B O 1
ATOM 2204 N N . GLU B 1 131 ? -7.824 36.625 4.125 1 92.69 131 GLU B N 1
ATOM 2205 C CA . GLU B 1 131 ? -6.73 37.281 3.414 1 92.69 131 GLU B CA 1
ATOM 2206 C C . GLU B 1 131 ? -5.766 36.25 2.818 1 92.69 131 GLU B C 1
ATOM 2208 O O . GLU B 1 131 ? -4.629 36.125 3.277 1 92.69 131 GLU B O 1
ATOM 2213 N N . LYS B 1 132 ? -6.105 35.688 1.72 1 90.62 132 LYS B N 1
ATOM 2214 C CA . LYS B 1 132 ? -5.406 34.5 1.205 1 90.62 132 LYS B CA 1
ATOM 2215 C C . LYS B 1 132 ? -4.004 34.875 0.723 1 90.62 132 LYS B C 1
ATOM 2217 O O . LYS B 1 132 ? -3.15 34 0.569 1 90.62 132 LYS B O 1
ATOM 2222 N N . ASP B 1 133 ? -3.721 36.156 0.538 1 89.94 133 ASP B N 1
ATOM 2223 C CA . ASP B 1 133 ? -2.375 36.594 0.171 1 89.94 133 ASP B CA 1
ATOM 2224 C C . ASP B 1 133 ? -1.387 36.344 1.306 1 89.94 133 ASP B C 1
ATOM 2226 O O . ASP B 1 133 ? -0.173 36.312 1.088 1 89.94 133 ASP B O 1
ATOM 2230 N N . GLU B 1 134 ? -1.873 36.312 2.479 1 91.69 134 GLU B N 1
ATOM 2231 C CA . GLU B 1 134 ? -1.056 35.906 3.609 1 91.69 134 GLU B CA 1
ATOM 2232 C C . GLU B 1 134 ? -1.028 34.375 3.727 1 91.69 134 GLU B C 1
ATOM 2234 O O . GLU B 1 134 ? -1.983 33.781 4.215 1 91.69 134 GLU B O 1
ATOM 2239 N N . ASN B 1 135 ? 0.043 33.781 3.238 1 93.19 135 ASN B N 1
ATOM 2240 C CA . ASN B 1 135 ? 0.107 32.312 3.186 1 93.19 135 ASN B CA 1
ATOM 2241 C C . ASN B 1 135 ? 1.538 31.812 3.35 1 93.19 135 ASN B C 1
ATOM 2243 O O . ASN B 1 135 ? 2.471 32.594 3.469 1 93.19 135 ASN B O 1
ATOM 2247 N N . GLY B 1 136 ? 1.677 30.484 3.535 1 92.75 136 GLY B N 1
ATOM 2248 C CA . GLY B 1 136 ? 2.914 29.719 3.555 1 92.75 136 GLY B CA 1
ATOM 2249 C C . GLY B 1 136 ? 2.748 28.312 3.029 1 92.75 136 GLY B C 1
ATOM 2250 O O . GLY B 1 136 ? 1.625 27.812 2.908 1 92.75 136 GLY B O 1
ATOM 2251 N N . SER B 1 137 ? 3.861 27.781 2.6 1 93.88 137 SER B N 1
ATOM 2252 C CA . SER B 1 137 ? 3.807 26.406 2.092 1 93.88 137 SER B CA 1
ATOM 2253 C C . SER B 1 137 ? 5.074 25.641 2.443 1 93.88 137 SER B C 1
ATOM 2255 O O . SER B 1 137 ? 6.109 26.234 2.74 1 93.88 137 SER B O 1
ATOM 2257 N N . ALA B 1 138 ? 4.879 24.359 2.471 1 92.06 138 ALA B N 1
ATOM 2258 C CA . ALA B 1 138 ? 5.973 23.406 2.65 1 92.06 138 ALA B CA 1
ATOM 2259 C C . ALA B 1 138 ? 5.715 22.109 1.872 1 92.06 138 ALA B C 1
ATOM 2261 O O . ALA B 1 138 ? 4.602 21.875 1.401 1 92.06 138 ALA B O 1
ATOM 2262 N N . GLU B 1 139 ? 6.797 21.375 1.772 1 89 139 GLU B N 1
ATOM 2263 C CA . GLU B 1 139 ? 6.652 20.125 1.021 1 89 139 GLU B CA 1
ATOM 2264 C C . GLU B 1 139 ? 6.512 18.938 1.957 1 89 139 GLU B C 1
ATOM 2266 O O . GLU B 1 139 ? 7.188 18.859 2.986 1 89 139 GLU B O 1
ATOM 2271 N N . LEU B 1 140 ? 5.508 18.078 1.585 1 88.06 140 LEU B N 1
ATOM 2272 C CA . LEU B 1 140 ? 5.336 16.781 2.211 1 88.06 140 LEU B CA 1
ATOM 2273 C C . LEU B 1 140 ? 5.996 15.68 1.375 1 88.06 140 LEU B C 1
ATOM 2275 O O . LEU B 1 140 ? 5.656 15.5 0.204 1 88.06 140 LEU B O 1
ATOM 2279 N N . HIS B 1 141 ? 6.973 15.016 1.982 1 81.75 141 HIS B N 1
ATOM 2280 C CA . HIS B 1 141 ? 7.715 13.977 1.288 1 81.75 141 HIS B CA 1
ATOM 2281 C C . HIS B 1 141 ? 7.387 12.594 1.849 1 81.75 141 HIS B C 1
ATOM 2283 O O . HIS B 1 141 ? 7.215 12.438 3.061 1 81.75 141 HIS B O 1
ATOM 2289 N N . HIS B 1 142 ? 7.281 11.688 0.869 1 79.75 142 HIS B N 1
ATOM 2290 C CA . HIS B 1 142 ? 7.188 10.297 1.321 1 79.75 142 HIS B CA 1
ATOM 2291 C C . HIS B 1 142 ? 8.477 9.859 2.008 1 79.75 142 HIS B C 1
ATOM 2293 O O . HIS B 1 142 ? 9.57 10.18 1.544 1 79.75 142 HIS B O 1
ATOM 2299 N N . PRO B 1 143 ? 8.289 9.25 3.152 1 75.88 143 PRO B N 1
ATOM 2300 C CA . PRO B 1 143 ? 9.492 8.938 3.93 1 75.88 143 PRO B CA 1
ATOM 2301 C C . PRO B 1 143 ? 10.461 8.031 3.174 1 75.88 143 PRO B C 1
ATOM 2303 O O . PRO B 1 143 ? 11.656 8.008 3.479 1 75.88 143 PRO B O 1
ATOM 2306 N N . CYS B 1 144 ? 9.992 7.32 2.209 1 69.06 144 CYS B N 1
ATOM 2307 C CA . CYS B 1 144 ? 10.875 6.387 1.509 1 69.06 144 CYS B CA 1
ATOM 2308 C C . CYS B 1 144 ? 11.633 7.09 0.391 1 69.06 144 CYS B C 1
ATOM 2310 O O . CYS B 1 144 ? 12.539 6.508 -0.209 1 69.06 144 CYS B O 1
ATOM 2312 N N . THR B 1 145 ? 11.203 8.188 0.06 1 63.5 145 THR B N 1
ATOM 2313 C CA . THR B 1 145 ? 11.961 8.953 -0.923 1 63.5 145 THR B CA 1
ATOM 2314 C C . THR B 1 145 ? 13.133 9.672 -0.263 1 63.5 145 THR B C 1
ATOM 2316 O O . THR B 1 145 ? 14.055 10.125 -0.947 1 63.5 145 THR B O 1
ATOM 2319 N N . LEU B 1 146 ? 13.094 9.922 0.957 1 56.62 146 LEU B N 1
ATOM 2320 C CA . LEU B 1 146 ? 14.102 10.742 1.621 1 56.62 146 LEU B CA 1
ATOM 2321 C C . LEU B 1 146 ? 15.391 9.953 1.836 1 56.62 146 LEU B C 1
ATOM 2323 O O . LEU B 1 146 ? 16.438 10.531 2.102 1 56.62 146 LEU B O 1
ATOM 2327 N N . SER B 1 147 ? 15.461 8.609 1.733 1 44.62 147 SER B N 1
ATOM 2328 C CA . SER B 1 147 ? 16.703 7.875 1.977 1 44.62 147 SER B CA 1
ATOM 2329 C C . SER B 1 147 ? 17.688 8.078 0.837 1 44.62 147 SER B C 1
ATOM 2331 O O . SER B 1 147 ? 17.469 7.59 -0.275 1 44.62 147 SER B O 1
ATOM 2333 N N . GLY B 1 148 ? 17.984 9.188 0.277 1 37.03 148 GLY B N 1
ATOM 2334 C CA . GLY B 1 148 ? 19.359 9.203 -0.224 1 37.03 148 GLY B CA 1
ATOM 2335 C C . GLY B 1 148 ? 20.391 8.984 0.861 1 37.03 148 GLY B C 1
ATOM 2336 O O . GLY B 1 148 ? 20.109 9.18 2.045 1 37.03 148 GLY B O 1
#